Protein AF-A0A8H3YJG9-F1 (afdb_monomer)

Mean predicted aligned error: 12.79 Å

Organism: NCBI:txid104408

Nearest PDB structures (foldseek):
  7ney-assembly1_B  TM=5.749E-01  e=2.964E-18  Trichoderma atroviride IMI 206040
  4zad-assembly1_B  TM=5.590E-01  e=8.094E-16  Candida dubliniensis
  4ip2-assembly2_C  TM=5.668E-01  e=3.913E-15  Pseudomonas aeruginosa PAO1
  6da6-assembly1_C  TM=5.709E-01  e=2.592E-14  Streptomyces griseochromogenes
  6da6-assembly1_B  TM=5.699E-01  e=1.253E-13  Streptomyces griseochromogenes

Secondary structure (DSSP, 8-state):
-----THHHHHHHHHHTT-EEEE-S-B-TTTHHHHHHHHHHHTTPPEEEE--BTT--TT---EEESTTPPPSSGGG--TTTT--GGGS-----STT-SS--SBSS-EEEEE-TTSS-EEEE---EEE-SSS-EEE---TTSHHHHHHHHHHHTTSPPPEEEESS--HHHHHHHTS---

Foldseek 3Di:
DDDDDPVVVLQVVCVVLVQEDEDAPEAEPPPRLVVVLVCCQVVVHGWYWDQHYPPDDPSPDIDTRPSQGADPDVVPRPPPPPQFPVPDPADPPDPPDPARWPFDQKWKWFAAPVRPDIATAGWIWGDPGSPDIDTDQDDVDPSVVRCVNCVVVVHDTDMDIGDPDDPVRSVVNHDPDD

Solvent-accessible surface area (backbone atoms only — not comparable to full-atom values): 10640 Å² total; per-residue (Å²): 136,83,84,78,64,74,64,54,66,51,50,54,51,30,46,76,70,67,42,45,41,80,39,72,61,79,35,48,72,76,60,47,53,56,50,52,29,46,49,26,68,75,67,76,47,51,20,38,37,36,57,30,34,63,88,50,60,94,80,46,61,65,47,75,27,51,80,83,60,81,47,92,50,75,93,64,52,42,84,60,84,74,55,47,55,74,77,50,92,51,45,66,85,50,99,83,54,97,42,32,46,70,28,83,83,34,37,38,38,40,47,38,90,86,61,86,45,73,49,58,30,60,57,49,28,21,53,71,45,44,85,42,72,47,60,68,70,48,85,92,39,68,73,25,52,40,42,51,53,20,54,73,71,75,44,84,67,64,73,48,79,43,73,85,66,58,71,70,56,54,54,52,23,70,48,90,80,130

Sequence (178 aa):
MSIKSTTYPFCEALERDGDLVRVTQEIDPILDAAAITRIVYENDGPAALLENVKGAKNGLFHILGAPNRLRKNPKMRTFGDVVDLLSLPSPLIHQQDGGKYIHTNGMHVVQFPDGRWTNWSIARAMISDKRHLVGLVIESQHIWQIYQLWKKEGKKCKWAQCLGVPPAGIMAASMPIR

Structure (mmCIF, N/CA/C/O backbone):
data_AF-A0A8H3YJG9-F1
#
_entry.id   AF-A0A8H3YJG9-F1
#
loop_
_atom_site.group_PDB
_atom_site.id
_atom_site.type_symbol
_atom_site.label_atom_id
_atom_site.label_alt_id
_atom_site.label_comp_id
_atom_site.label_asym_id
_atom_site.label_entity_id
_atom_site.label_seq_id
_atom_site.pdbx_PDB_ins_code
_atom_site.Cartn_x
_atom_site.Cartn_y
_atom_site.Cartn_z
_atom_site.occupancy
_atom_site.B_iso_or_equiv
_atom_site.auth_seq_id
_atom_site.auth_comp_id
_atom_site.auth_asym_id
_atom_site.auth_atom_id
_atom_site.pdbx_PDB_model_num
ATOM 1 N N . MET A 1 1 ? 24.526 -14.884 -0.684 1.00 28.75 1 MET A N 1
ATOM 2 C CA . MET A 1 1 ? 23.324 -14.895 0.178 1.00 28.75 1 MET A CA 1
ATOM 3 C C . MET A 1 1 ? 22.168 -14.373 -0.671 1.00 28.75 1 MET A C 1
ATOM 5 O O . MET A 1 1 ? 22.187 -13.204 -1.024 1.00 28.75 1 MET A O 1
ATOM 9 N N . SER A 1 2 ? 21.273 -15.243 -1.153 1.00 27.61 2 SER A N 1
ATOM 10 C CA . SER A 1 2 ? 20.181 -14.841 -2.058 1.00 27.61 2 SER A CA 1
ATOM 11 C C . SER A 1 2 ? 18.977 -14.403 -1.227 1.00 27.61 2 SER A C 1
ATOM 13 O O . SER A 1 2 ? 18.438 -15.194 -0.454 1.00 27.61 2 SER A O 1
ATOM 15 N N . ILE A 1 3 ? 18.593 -13.133 -1.348 1.00 32.25 3 ILE A N 1
ATOM 16 C CA . ILE A 1 3 ? 17.357 -12.604 -0.773 1.00 32.25 3 ILE A CA 1
ATOM 17 C C . ILE A 1 3 ? 16.212 -13.210 -1.591 1.00 32.25 3 ILE A C 1
ATOM 19 O O . ILE A 1 3 ? 15.954 -12.781 -2.714 1.00 32.25 3 ILE A O 1
ATOM 23 N N . LYS A 1 4 ? 15.541 -14.239 -1.062 1.00 32.25 4 LYS A N 1
ATOM 24 C CA . LYS A 1 4 ? 14.306 -14.740 -1.673 1.00 32.25 4 LYS A CA 1
ATOM 25 C C . LYS A 1 4 ? 13.213 -13.689 -1.463 1.00 32.25 4 LYS A C 1
ATOM 27 O O . LYS A 1 4 ? 12.814 -13.421 -0.334 1.00 32.25 4 LYS A O 1
ATOM 32 N N . SER A 1 5 ? 12.781 -13.067 -2.556 1.00 48.47 5 SER A N 1
ATOM 33 C CA . SER A 1 5 ? 11.663 -12.121 -2.590 1.00 48.47 5 SER A CA 1
ATOM 34 C C . SER A 1 5 ? 10.372 -12.782 -2.076 1.00 48.47 5 SER A C 1
ATOM 36 O O . SER A 1 5 ? 10.072 -13.926 -2.419 1.00 48.47 5 SER A O 1
ATOM 38 N N . THR A 1 6 ? 9.590 -12.052 -1.276 1.00 52.84 6 THR A N 1
ATOM 39 C CA . THR A 1 6 ? 8.281 -12.483 -0.746 1.00 52.84 6 THR A CA 1
ATOM 40 C C . THR A 1 6 ? 7.195 -12.599 -1.822 1.00 52.84 6 THR A C 1
ATOM 42 O O . THR A 1 6 ? 6.139 -13.174 -1.569 1.00 52.84 6 THR A O 1
ATOM 45 N N . THR A 1 7 ? 7.447 -12.104 -3.038 1.00 56.59 7 THR A N 1
ATOM 46 C CA . THR A 1 7 ? 6.515 -12.164 -4.174 1.00 56.59 7 THR A CA 1
ATOM 47 C C . THR A 1 7 ? 6.336 -13.586 -4.707 1.00 56.59 7 THR A C 1
ATOM 49 O O . THR A 1 7 ? 5.238 -13.947 -5.121 1.00 56.59 7 THR A O 1
ATOM 52 N N . TYR A 1 8 ? 7.383 -14.414 -4.669 1.00 66.62 8 TYR A N 1
ATOM 53 C CA . TYR A 1 8 ? 7.332 -15.778 -5.205 1.00 66.62 8 TYR A CA 1
ATOM 54 C C . TYR A 1 8 ? 6.451 -16.724 -4.372 1.00 66.62 8 TYR A C 1
ATOM 56 O O . TYR A 1 8 ? 5.564 -17.336 -4.962 1.00 66.62 8 TYR A O 1
ATOM 64 N N . PRO A 1 9 ? 6.568 -16.774 -3.027 1.00 62.16 9 PRO A N 1
ATOM 65 C CA . PRO A 1 9 ? 5.632 -17.533 -2.191 1.00 62.16 9 PRO A CA 1
ATOM 66 C C . PRO A 1 9 ? 4.161 -17.125 -2.375 1.00 62.16 9 PRO A C 1
ATOM 68 O O . PRO A 1 9 ? 3.266 -17.962 -2.295 1.00 62.16 9 PRO A O 1
ATOM 71 N N . PHE A 1 10 ? 3.896 -15.841 -2.640 1.00 62.91 10 PHE A N 1
ATOM 72 C CA . PHE A 1 10 ? 2.546 -15.360 -2.936 1.00 62.91 10 PHE A CA 1
ATOM 73 C C . PHE A 1 10 ? 2.043 -15.849 -4.303 1.00 62.91 10 PHE A C 1
ATOM 75 O O . PHE A 1 10 ? 0.912 -16.320 -4.399 1.00 62.91 10 PHE A O 1
ATOM 82 N N . CYS A 1 11 ? 2.883 -15.806 -5.343 1.00 71.19 11 CYS A N 1
ATOM 83 C CA . CYS A 1 11 ? 2.537 -16.355 -6.657 1.00 71.19 11 CYS A CA 1
ATOM 84 C C . CYS A 1 11 ? 2.275 -17.867 -6.581 1.00 71.19 11 CYS A C 1
ATOM 86 O O . CYS A 1 11 ? 1.260 -18.319 -7.093 1.00 71.19 11 CYS A O 1
ATOM 88 N N . GLU A 1 12 ? 3.112 -18.628 -5.869 1.00 75.25 12 GLU A N 1
ATOM 89 C CA . GLU A 1 12 ? 2.917 -20.073 -5.657 1.00 75.25 12 GLU A CA 1
ATOM 90 C C . GLU A 1 12 ? 1.580 -20.388 -4.959 1.00 75.25 12 GLU A C 1
ATOM 92 O O . GLU A 1 12 ? 0.925 -21.385 -5.272 1.00 75.25 12 GLU A O 1
ATOM 97 N N . ALA A 1 13 ? 1.148 -19.538 -4.020 1.00 69.31 13 ALA A N 1
ATOM 98 C CA . ALA A 1 13 ? -0.159 -19.668 -3.379 1.00 69.31 13 ALA A CA 1
ATOM 99 C C . ALA A 1 13 ? -1.311 -19.404 -4.364 1.00 69.31 13 ALA A C 1
ATOM 101 O O . ALA A 1 13 ? -2.265 -20.178 -4.403 1.00 69.31 13 ALA A O 1
ATOM 102 N N . LEU A 1 14 ? -1.210 -18.356 -5.191 1.00 72.88 14 LEU A N 1
ATOM 103 C CA . LEU A 1 14 ? -2.210 -18.073 -6.226 1.00 72.88 14 LEU A CA 1
ATOM 104 C C . LEU A 1 14 ? -2.285 -19.195 -7.273 1.00 72.88 14 LEU A C 1
ATOM 106 O O . LEU A 1 14 ? -3.379 -19.558 -7.695 1.00 72.88 14 LEU A O 1
ATOM 110 N N . GLU A 1 15 ? -1.153 -19.788 -7.652 1.00 80.44 15 GLU A N 1
ATOM 111 C CA . GLU A 1 15 ? -1.110 -20.933 -8.571 1.00 80.44 15 GLU A CA 1
ATOM 112 C C . GLU A 1 15 ? -1.788 -22.168 -8.000 1.00 80.44 15 GLU A C 1
ATOM 114 O O . GLU A 1 15 ? -2.585 -22.805 -8.690 1.00 80.44 15 GLU A O 1
ATOM 119 N N . ARG A 1 16 ? -1.513 -22.491 -6.731 1.00 77.06 16 ARG A N 1
ATOM 120 C CA . ARG A 1 16 ? -2.168 -23.605 -6.034 1.00 77.06 16 ARG A CA 1
ATOM 121 C C . ARG A 1 16 ? -3.687 -23.450 -6.026 1.00 77.06 16 ARG A C 1
ATOM 123 O O . ARG A 1 16 ? -4.404 -24.441 -6.132 1.00 77.06 16 ARG A O 1
ATOM 130 N N . ASP A 1 17 ? -4.154 -22.211 -5.928 1.00 72.56 17 ASP A N 1
ATOM 131 C CA . ASP A 1 17 ? -5.571 -21.868 -5.883 1.00 72.56 17 ASP A CA 1
ATOM 132 C C . ASP A 1 17 ? -6.205 -21.724 -7.285 1.00 72.56 17 ASP A C 1
ATOM 134 O O . ASP A 1 17 ? -7.405 -21.457 -7.389 1.00 72.56 17 ASP A O 1
ATOM 138 N N . GLY A 1 18 ? -5.426 -21.908 -8.363 1.00 78.88 18 GLY A N 1
ATOM 139 C CA . GLY A 1 18 ? -5.873 -21.733 -9.750 1.00 78.88 18 GLY A CA 1
ATOM 140 C C . GLY A 1 18 ? -6.208 -20.281 -10.112 1.00 78.88 18 GLY A C 1
ATOM 141 O O . GLY A 1 18 ? -6.970 -20.039 -11.047 1.00 78.88 18 GLY A O 1
ATOM 142 N N . ASP A 1 19 ? -5.672 -19.322 -9.354 1.00 80.31 19 ASP A N 1
ATOM 143 C CA . ASP A 1 19 ? -5.973 -17.887 -9.434 1.00 80.31 19 ASP A CA 1
ATOM 144 C C . ASP A 1 19 ? -4.796 -17.071 -10.000 1.00 80.31 19 ASP A C 1
ATOM 146 O O . ASP A 1 19 ? -4.767 -15.845 -9.901 1.00 80.31 19 ASP A O 1
ATOM 150 N N . LEU A 1 20 ? -3.826 -17.758 -10.615 1.00 83.44 20 LEU A N 1
ATOM 151 C CA . LEU A 1 20 ? -2.723 -17.172 -11.370 1.00 83.44 20 LEU A CA 1
ATOM 152 C C . LEU A 1 20 ? -2.614 -17.823 -12.751 1.00 83.44 20 LEU A C 1
ATOM 154 O O . LEU A 1 20 ? -2.689 -19.043 -12.885 1.00 83.44 20 LEU A O 1
ATOM 158 N N . VAL A 1 21 ? -2.368 -17.005 -13.768 1.00 86.62 21 VAL A N 1
ATOM 159 C CA . VAL A 1 21 ? -1.915 -17.415 -15.095 1.00 86.62 21 VAL A CA 1
ATOM 160 C C . VAL A 1 21 ? -0.523 -16.841 -15.324 1.00 86.62 21 VAL A C 1
ATOM 162 O O . VAL A 1 21 ? -0.288 -15.651 -15.109 1.00 86.62 21 VAL A O 1
ATOM 165 N N . ARG A 1 22 ? 0.404 -17.685 -15.779 1.00 89.19 22 ARG A N 1
ATOM 166 C CA . ARG A 1 22 ? 1.714 -17.239 -16.257 1.00 89.19 22 ARG A CA 1
ATOM 167 C C . ARG A 1 22 ? 1.628 -16.890 -17.732 1.00 89.19 22 ARG A C 1
ATOM 169 O O . ARG A 1 22 ? 1.170 -17.694 -18.541 1.00 89.19 22 ARG A O 1
ATOM 176 N N . VAL A 1 23 ? 2.084 -15.695 -18.076 1.00 87.06 23 VAL A N 1
ATOM 177 C CA . VAL A 1 23 ? 2.177 -15.212 -19.448 1.00 87.06 23 VAL A CA 1
ATOM 178 C C . VAL A 1 23 ? 3.651 -15.203 -19.832 1.00 87.06 23 VAL A C 1
ATOM 180 O O . VAL A 1 23 ? 4.412 -14.316 -19.448 1.00 87.06 23 VAL A O 1
ATOM 183 N N . THR A 1 24 ? 4.047 -16.247 -20.555 1.00 89.19 24 THR A N 1
ATOM 184 C CA . THR A 1 24 ? 5.432 -16.502 -20.985 1.00 89.19 24 THR A CA 1
ATOM 185 C C . THR A 1 24 ? 5.739 -15.951 -22.378 1.00 89.19 24 THR A C 1
ATOM 187 O O . THR A 1 24 ? 6.903 -15.862 -22.774 1.00 89.19 24 THR A O 1
ATOM 190 N N . GLN A 1 25 ? 4.702 -15.578 -23.132 1.00 89.12 25 GLN A N 1
ATOM 191 C CA . GLN A 1 25 ? 4.843 -14.866 -24.401 1.00 89.12 25 GLN A CA 1
ATOM 192 C C . GLN A 1 25 ? 5.487 -13.500 -24.157 1.00 89.12 25 GLN A C 1
ATOM 194 O O . GLN A 1 25 ? 5.294 -12.919 -23.091 1.00 89.12 25 GLN A O 1
ATOM 199 N N . GLU A 1 26 ? 6.271 -13.014 -25.123 1.00 89.12 26 GLU A N 1
ATOM 200 C CA . GLU A 1 26 ? 6.885 -11.689 -25.013 1.00 89.12 26 GLU A CA 1
ATOM 201 C C . GLU A 1 26 ? 5.798 -10.605 -25.009 1.00 89.12 26 GLU A C 1
ATOM 203 O O . GLU A 1 26 ? 4.893 -10.626 -25.841 1.00 89.12 26 GLU A O 1
ATOM 208 N N . ILE A 1 27 ? 5.886 -9.679 -24.056 1.00 85.94 27 ILE A N 1
ATOM 209 C CA . ILE A 1 27 ? 4.883 -8.641 -23.792 1.00 85.94 27 ILE A CA 1
ATOM 210 C C . ILE A 1 27 ? 5.552 -7.280 -23.899 1.00 85.94 27 ILE A C 1
ATOM 212 O O . ILE A 1 27 ? 6.576 -7.054 -23.248 1.00 85.94 27 ILE A O 1
ATOM 216 N N . ASP A 1 28 ? 4.964 -6.340 -24.641 1.00 84.81 28 ASP A N 1
ATOM 217 C CA . ASP A 1 28 ? 5.446 -4.964 -24.607 1.00 84.81 28 ASP A CA 1
ATOM 218 C C . ASP A 1 28 ? 5.041 -4.304 -23.268 1.00 84.81 28 ASP A C 1
ATOM 220 O O . ASP A 1 28 ? 3.861 -4.274 -22.902 1.00 84.81 28 ASP A O 1
ATOM 224 N N . PRO A 1 29 ? 5.984 -3.773 -22.467 1.00 76.56 29 PRO A N 1
ATOM 225 C CA . PRO A 1 29 ? 5.615 -3.055 -21.248 1.00 76.56 29 PRO A CA 1
ATOM 226 C C . PRO A 1 29 ? 4.768 -1.808 -21.546 1.00 76.56 29 PRO A C 1
ATOM 228 O O . PRO A 1 29 ? 4.054 -1.324 -20.664 1.00 76.56 29 PRO A O 1
ATOM 231 N N . ILE A 1 30 ? 4.840 -1.282 -22.773 1.00 77.69 30 ILE A N 1
ATOM 232 C CA . ILE A 1 30 ? 4.021 -0.171 -23.235 1.00 77.69 30 ILE A CA 1
ATOM 233 C C . ILE A 1 30 ? 2.668 -0.731 -23.686 1.00 77.69 30 ILE A C 1
ATOM 235 O O . ILE A 1 30 ? 2.555 -1.382 -24.715 1.00 77.69 30 ILE A O 1
ATOM 239 N N . LEU A 1 31 ? 1.627 -0.416 -22.912 1.00 72.62 31 LEU A N 1
ATOM 240 C CA . LEU A 1 31 ? 0.215 -0.750 -23.146 1.00 72.62 31 LEU A CA 1
ATOM 241 C C . LEU A 1 31 ? -0.176 -2.224 -22.965 1.00 72.62 31 LEU A C 1
ATOM 243 O O . LEU A 1 31 ? -1.195 -2.443 -22.314 1.00 72.62 31 LEU A O 1
ATOM 247 N N . ASP A 1 32 ? 0.589 -3.221 -23.420 1.00 79.31 32 ASP A N 1
ATOM 248 C CA . ASP A 1 32 ? 0.135 -4.626 -23.354 1.00 79.31 32 ASP A CA 1
ATOM 249 C C . ASP A 1 32 ? 0.008 -5.124 -21.911 1.00 79.31 32 ASP A C 1
ATOM 251 O O . ASP A 1 32 ? -1.018 -5.685 -21.525 1.00 79.31 32 ASP A O 1
ATOM 255 N N . ALA A 1 33 ? 1.005 -4.849 -21.065 1.00 75.12 33 ALA A N 1
ATOM 256 C CA . ALA A 1 33 ? 0.958 -5.228 -19.651 1.00 75.12 33 ALA A CA 1
ATOM 257 C C . ALA A 1 33 ? -0.255 -4.617 -18.917 1.00 75.12 33 ALA A C 1
ATOM 259 O O . ALA A 1 33 ? -0.913 -5.272 -18.097 1.00 75.12 33 ALA A O 1
ATOM 260 N N . ALA A 1 34 ? -0.579 -3.360 -19.237 1.00 70.31 34 ALA A N 1
ATOM 261 C CA . ALA A 1 34 ? -1.726 -2.656 -18.675 1.00 70.31 34 ALA A CA 1
ATOM 262 C C . ALA A 1 34 ? -3.054 -3.172 -19.251 1.00 70.31 34 ALA A C 1
ATOM 264 O O . ALA A 1 34 ? -4.006 -3.358 -18.494 1.00 70.31 34 ALA A O 1
ATOM 265 N N . ALA A 1 35 ? -3.114 -3.449 -20.556 1.00 73.38 35 ALA A N 1
ATOM 266 C CA . ALA A 1 35 ? -4.283 -3.994 -21.235 1.00 73.38 35 ALA A CA 1
ATOM 267 C C . ALA A 1 35 ? -4.621 -5.396 -20.722 1.00 73.38 35 ALA A C 1
ATOM 269 O O . ALA A 1 35 ? -5.770 -5.658 -20.385 1.00 73.38 35 ALA A O 1
ATOM 270 N N . ILE A 1 36 ? -3.626 -6.268 -20.552 1.00 80.44 36 ILE A N 1
ATOM 271 C CA . ILE A 1 36 ? -3.812 -7.605 -19.975 1.00 80.44 36 ILE A CA 1
ATOM 272 C C . ILE A 1 36 ? -4.331 -7.497 -18.546 1.00 80.44 36 ILE A C 1
ATOM 274 O O . ILE A 1 36 ? -5.337 -8.112 -18.202 1.00 80.44 36 ILE A O 1
ATOM 278 N N . THR A 1 37 ? -3.710 -6.647 -17.726 1.00 78.38 37 THR A N 1
ATOM 279 C CA . THR A 1 37 ? -4.182 -6.390 -16.358 1.00 78.38 37 THR A CA 1
ATOM 280 C C . THR A 1 37 ? -5.626 -5.874 -16.349 1.00 78.38 37 THR A C 1
ATOM 282 O O . THR A 1 37 ? -6.429 -6.276 -15.509 1.00 78.38 37 THR A O 1
ATOM 285 N N . ARG A 1 38 ? -5.986 -5.002 -17.297 1.00 75.31 38 ARG A N 1
ATOM 286 C CA . ARG A 1 38 ? -7.335 -4.448 -17.437 1.00 75.31 38 ARG A CA 1
ATOM 287 C C . ARG A 1 38 ? -8.353 -5.512 -17.845 1.00 75.31 38 ARG A C 1
ATOM 289 O O . ARG A 1 38 ? -9.388 -5.612 -17.197 1.00 75.31 38 ARG A O 1
ATOM 296 N N . ILE A 1 39 ? -8.032 -6.333 -18.841 1.00 77.81 39 ILE A N 1
ATOM 297 C CA . ILE A 1 39 ? -8.848 -7.463 -19.306 1.00 77.81 39 ILE A CA 1
ATOM 298 C C . ILE A 1 39 ? -9.095 -8.451 -18.164 1.00 77.81 39 ILE A C 1
ATOM 300 O O . ILE A 1 39 ? -10.210 -8.947 -18.024 1.00 77.81 39 ILE A O 1
ATOM 304 N N . VAL A 1 40 ? -8.086 -8.711 -17.328 1.00 76.69 40 VAL A N 1
ATOM 305 C CA . VAL A 1 40 ? -8.212 -9.562 -16.137 1.00 76.69 40 VAL A CA 1
ATOM 306 C C . VAL A 1 40 ? -9.231 -8.990 -15.147 1.00 76.69 40 VAL A C 1
ATOM 308 O O . VAL A 1 40 ? -10.062 -9.738 -14.630 1.00 76.69 40 VAL A O 1
ATOM 311 N N . TYR A 1 41 ? -9.214 -7.674 -14.914 1.00 66.94 41 TYR A N 1
ATOM 312 C CA . TYR A 1 41 ? -10.218 -7.015 -14.076 1.00 66.94 41 TYR A CA 1
ATOM 313 C C . TYR A 1 41 ? -11.619 -7.012 -14.704 1.00 66.94 41 TYR A C 1
ATOM 315 O O . TYR A 1 41 ? -12.592 -7.210 -13.986 1.00 66.94 41 TYR A O 1
ATOM 323 N N . GLU A 1 42 ? -11.733 -6.785 -16.013 1.00 74.81 42 GLU A N 1
ATOM 324 C CA . GLU A 1 42 ? -13.023 -6.670 -16.713 1.00 74.81 42 GLU A CA 1
ATOM 325 C C . GLU A 1 42 ? -13.726 -8.015 -16.909 1.00 74.81 42 GLU A C 1
ATOM 327 O O . GLU A 1 42 ? -14.947 -8.087 -16.812 1.00 74.81 42 GLU A O 1
ATOM 332 N N . ASN A 1 43 ? -12.964 -9.081 -17.158 1.00 73.44 43 ASN A N 1
ATOM 333 C CA . ASN A 1 43 ? -13.504 -10.411 -17.451 1.00 73.44 43 ASN A CA 1
ATOM 334 C C . ASN A 1 43 ? -13.485 -11.352 -16.258 1.00 73.44 43 ASN A C 1
ATOM 336 O O . ASN A 1 43 ? -13.747 -12.545 -16.414 1.00 73.44 43 ASN A O 1
ATOM 340 N N . ASP A 1 44 ? -13.143 -10.848 -15.074 1.00 70.44 44 ASP A N 1
ATOM 341 C CA . ASP A 1 44 ? -13.054 -11.695 -13.902 1.00 70.44 44 ASP A CA 1
ATOM 342 C C . ASP A 1 44 ? -12.093 -12.897 -14.145 1.00 70.44 44 ASP A C 1
ATOM 344 O O . ASP A 1 44 ? -12.411 -14.060 -13.854 1.00 70.44 44 ASP A O 1
ATOM 348 N N . GLY A 1 45 ? -10.887 -12.606 -14.656 1.00 70.06 45 GLY A N 1
ATOM 349 C CA . GLY A 1 45 ? -9.831 -13.583 -14.978 1.00 70.06 45 GLY A CA 1
ATOM 350 C C . GLY A 1 45 ? -8.792 -13.800 -13.859 1.00 70.06 45 GLY A C 1
ATOM 351 O O . GLY A 1 45 ? -8.693 -12.981 -12.951 1.00 70.06 45 GLY A O 1
ATOM 352 N N . PRO A 1 46 ? -8.026 -14.903 -13.843 1.00 80.62 46 PRO A N 1
ATOM 353 C CA . PRO A 1 46 ? -6.946 -15.106 -12.862 1.00 80.62 46 PRO A CA 1
ATOM 354 C C . PRO A 1 46 ? -5.885 -13.993 -12.944 1.00 80.62 46 PRO A C 1
ATOM 356 O O . PRO A 1 46 ? -5.715 -13.382 -14.001 1.00 80.62 46 PRO A O 1
ATOM 359 N N . ALA A 1 47 ? -5.160 -13.733 -11.848 1.00 84.06 47 ALA A N 1
ATOM 360 C CA . ALA A 1 47 ? -4.058 -12.769 -11.850 1.00 84.06 47 ALA A CA 1
ATOM 361 C C . ALA A 1 47 ? -3.009 -13.159 -12.905 1.00 84.06 47 ALA A C 1
ATOM 363 O O . ALA A 1 47 ? -2.758 -14.340 -13.130 1.00 84.06 47 ALA A O 1
ATOM 364 N N . ALA A 1 48 ? -2.395 -12.181 -13.567 1.00 85.50 48 ALA A N 1
ATOM 365 C CA . ALA A 1 48 ? -1.467 -12.437 -14.666 1.00 85.50 48 ALA A CA 1
ATOM 366 C C . ALA A 1 48 ? -0.027 -12.178 -14.218 1.00 85.50 48 ALA A C 1
ATOM 368 O O . ALA A 1 48 ? 0.337 -11.038 -13.939 1.00 85.50 48 ALA A O 1
ATOM 369 N N . LEU A 1 49 ? 0.804 -13.216 -14.164 1.00 88.56 49 LEU A N 1
ATOM 370 C CA . LEU A 1 49 ? 2.246 -13.073 -13.993 1.00 88.56 49 LEU A CA 1
ATOM 371 C C . LEU A 1 49 ? 2.902 -12.982 -15.374 1.00 88.56 49 LEU A C 1
ATOM 373 O O . LEU A 1 49 ? 3.013 -13.983 -16.073 1.00 88.56 49 LEU A O 1
ATOM 377 N N . LEU A 1 50 ? 3.306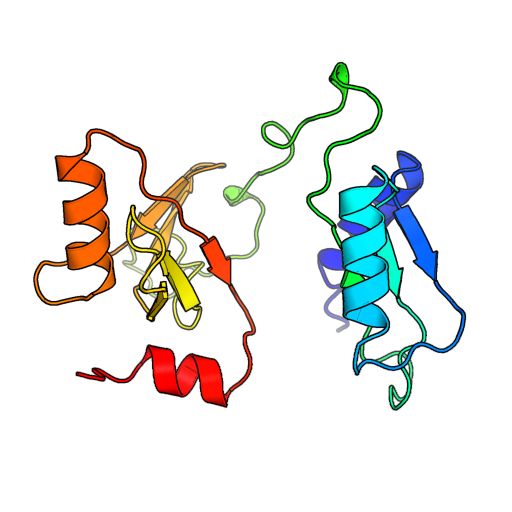 -11.779 -15.773 1.00 88.00 50 LEU A N 1
ATOM 378 C CA . LEU A 1 50 ? 3.990 -11.504 -17.035 1.00 88.00 50 LEU A CA 1
ATOM 379 C C . LEU A 1 50 ? 5.487 -11.725 -16.827 1.00 88.00 50 LEU A C 1
ATOM 381 O O . LEU A 1 50 ? 6.142 -10.943 -16.133 1.00 88.00 50 LEU A O 1
ATOM 385 N N . GLU A 1 51 ? 6.011 -12.811 -17.384 1.00 84.75 51 GLU A N 1
ATOM 386 C CA . GLU A 1 51 ? 7.382 -13.264 -17.119 1.00 84.75 51 GLU A CA 1
ATOM 387 C C . GLU A 1 51 ? 8.372 -12.822 -18.194 1.00 84.75 51 GLU A C 1
ATOM 389 O O . GLU A 1 51 ? 9.565 -12.689 -17.931 1.00 84.75 51 GLU A O 1
ATOM 394 N N . ASN A 1 52 ? 7.878 -12.565 -19.403 1.00 87.31 52 ASN A N 1
ATOM 395 C CA . ASN A 1 52 ? 8.699 -12.223 -20.553 1.00 87.31 52 ASN A CA 1
ATOM 396 C C . ASN A 1 52 ? 8.354 -10.816 -21.053 1.00 87.31 52 ASN A C 1
ATOM 398 O O . ASN A 1 52 ? 7.635 -10.632 -22.029 1.00 87.31 52 ASN A O 1
ATOM 402 N N . VAL A 1 53 ? 8.816 -9.798 -20.330 1.00 85.25 53 VAL A N 1
ATOM 403 C CA . VAL A 1 53 ? 8.599 -8.398 -20.712 1.00 85.25 53 VAL A CA 1
ATOM 404 C C . VAL A 1 53 ? 9.692 -7.966 -21.686 1.00 85.25 53 VAL A C 1
ATOM 406 O O . VAL A 1 53 ? 10.879 -8.075 -21.388 1.00 85.25 53 VAL A O 1
ATOM 409 N N . LYS A 1 54 ? 9.314 -7.435 -22.845 1.00 83.50 54 LYS A N 1
ATOM 410 C CA . LYS A 1 54 ? 10.237 -6.958 -23.879 1.00 83.50 54 LYS A CA 1
ATOM 411 C C . LYS A 1 54 ? 11.255 -5.973 -23.300 1.00 83.50 54 LYS A C 1
ATOM 413 O O . LYS A 1 54 ? 10.904 -4.987 -22.654 1.00 83.50 54 LYS A O 1
ATOM 418 N N . GLY A 1 55 ? 12.538 -6.246 -23.537 1.00 80.56 55 GLY A N 1
ATOM 419 C CA . GLY A 1 55 ? 13.654 -5.464 -22.992 1.00 80.56 55 GLY A CA 1
ATOM 420 C C . GLY A 1 55 ? 14.136 -5.903 -21.602 1.00 80.56 55 GLY A C 1
ATOM 421 O O . GLY A 1 55 ? 15.189 -5.432 -21.162 1.00 80.56 55 GLY A O 1
ATOM 422 N N . ALA A 1 56 ? 13.441 -6.833 -20.938 1.00 79.06 56 ALA A N 1
ATOM 423 C CA . ALA A 1 56 ? 13.957 -7.541 -19.771 1.00 79.06 56 ALA A CA 1
ATOM 424 C C . ALA A 1 56 ? 15.223 -8.326 -20.144 1.00 79.06 56 ALA A C 1
ATOM 426 O O . ALA A 1 56 ? 15.309 -8.951 -21.201 1.00 79.06 56 ALA A O 1
ATOM 427 N N . LYS A 1 57 ? 16.230 -8.313 -19.266 1.00 68.75 57 LYS A N 1
ATOM 428 C CA . LYS A 1 57 ? 17.462 -9.096 -19.434 1.00 68.75 57 LYS A CA 1
ATOM 429 C C . LYS A 1 57 ? 17.628 -10.027 -18.243 1.00 68.75 57 LYS A C 1
ATOM 431 O O . LYS A 1 57 ? 17.486 -9.595 -17.105 1.00 68.75 57 LYS A O 1
ATOM 436 N N . ASN A 1 58 ? 17.974 -11.287 -18.500 1.00 66.88 58 ASN A N 1
ATOM 437 C CA . ASN A 1 58 ? 18.303 -12.283 -17.472 1.00 66.88 58 ASN A CA 1
ATOM 438 C C . ASN A 1 58 ? 17.179 -12.553 -16.444 1.00 66.88 58 ASN A C 1
ATOM 440 O O . ASN A 1 58 ? 17.471 -12.770 -15.271 1.00 66.88 58 ASN A O 1
ATOM 444 N N . GLY A 1 59 ? 15.903 -12.500 -16.849 1.00 57.81 59 GLY A N 1
ATOM 445 C CA . GLY A 1 59 ? 14.769 -12.721 -15.934 1.00 57.81 59 GLY A CA 1
ATOM 446 C C . GLY A 1 59 ? 14.570 -11.615 -14.887 1.00 57.81 59 GLY A C 1
ATOM 447 O O . GLY A 1 59 ? 13.823 -11.787 -13.926 1.00 57.81 59 GLY A O 1
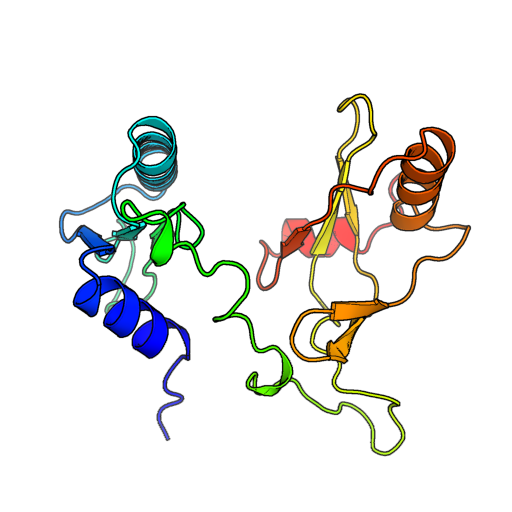ATOM 448 N N . LEU A 1 60 ? 15.246 -10.471 -15.038 1.00 52.62 60 LEU A N 1
ATOM 449 C CA . LEU A 1 60 ? 14.922 -9.259 -14.292 1.00 52.62 60 LEU A CA 1
ATOM 450 C C . LEU A 1 60 ? 13.687 -8.625 -14.936 1.00 52.62 60 LEU A C 1
ATOM 452 O O . LEU A 1 60 ? 13.699 -8.415 -16.142 1.00 52.62 60 LEU A O 1
ATOM 456 N N . PHE A 1 61 ? 12.692 -8.274 -14.114 1.00 63.66 61 PHE A N 1
ATOM 457 C CA . PHE A 1 61 ? 11.399 -7.658 -14.468 1.00 63.66 61 PHE A CA 1
ATOM 458 C C . PHE A 1 61 ? 10.282 -8.639 -14.860 1.00 63.66 61 PHE A C 1
ATOM 460 O O . PHE A 1 61 ? 9.950 -8.801 -16.029 1.00 63.66 61 PHE A O 1
ATOM 467 N N . HIS A 1 62 ? 9.638 -9.219 -13.840 1.00 74.19 62 HIS A N 1
ATOM 468 C CA . HIS A 1 62 ? 8.294 -9.790 -13.960 1.00 74.19 62 HIS A CA 1
ATOM 469 C C . HIS A 1 62 ? 7.254 -8.772 -13.490 1.00 74.19 62 HIS A C 1
ATOM 471 O O . HIS A 1 62 ? 7.494 -8.028 -12.534 1.00 74.19 62 HIS A O 1
ATOM 477 N N . ILE A 1 63 ? 6.085 -8.768 -14.122 1.00 78.06 63 ILE A N 1
ATOM 478 C CA . ILE A 1 63 ? 4.955 -7.930 -13.717 1.00 78.06 63 ILE A CA 1
ATOM 479 C C . ILE A 1 63 ? 3.853 -8.845 -13.202 1.00 78.06 63 ILE A C 1
ATOM 481 O O . ILE A 1 63 ? 3.361 -9.698 -13.931 1.00 78.06 63 ILE A O 1
ATOM 485 N N . LEU A 1 64 ? 3.439 -8.652 -11.952 1.00 80.81 64 LEU A N 1
ATOM 486 C CA . LEU A 1 64 ? 2.245 -9.297 -11.417 1.00 80.81 64 LEU A CA 1
ATOM 487 C C . LEU A 1 64 ? 1.048 -8.354 -11.588 1.00 80.81 64 LEU A C 1
ATOM 489 O O . LEU A 1 64 ? 0.888 -7.386 -10.842 1.00 80.81 64 LEU A O 1
ATOM 493 N N . GLY A 1 65 ? 0.234 -8.625 -12.602 1.00 76.62 65 GLY A N 1
ATOM 494 C CA . GLY A 1 65 ? -0.983 -7.900 -12.943 1.00 76.62 65 GLY A CA 1
ATOM 495 C C . GLY A 1 65 ? -2.197 -8.417 -12.175 1.00 76.62 65 GLY A C 1
ATOM 496 O O . GLY A 1 65 ? -2.421 -9.621 -12.068 1.00 76.62 65 GLY A O 1
ATOM 497 N N . ALA A 1 66 ? -2.993 -7.487 -11.647 1.00 74.56 66 ALA A N 1
ATOM 498 C CA . ALA A 1 66 ? -4.215 -7.759 -10.886 1.00 74.56 66 ALA A CA 1
ATOM 499 C C . ALA A 1 66 ? -4.079 -8.774 -9.718 1.00 74.56 66 ALA A C 1
ATOM 501 O O . ALA A 1 66 ? -4.993 -9.573 -9.509 1.00 74.56 66 ALA A O 1
ATOM 502 N N . PRO A 1 67 ? -3.013 -8.723 -8.884 1.00 66.19 67 PRO A N 1
ATOM 503 C CA . PRO A 1 67 ? -2.841 -9.652 -7.755 1.00 66.19 67 PRO A CA 1
ATOM 504 C C . PRO A 1 67 ? -3.955 -9.562 -6.709 1.00 66.19 67 PRO A C 1
ATOM 506 O O . PRO A 1 67 ? -4.130 -10.468 -5.903 1.00 66.19 67 PRO A O 1
ATOM 509 N N . ASN A 1 68 ? -4.691 -8.448 -6.719 1.00 57.75 68 ASN A N 1
ATOM 510 C CA . ASN A 1 68 ? -5.760 -8.143 -5.781 1.00 57.75 68 ASN A CA 1
ATOM 511 C C . ASN A 1 68 ? -7.161 -8.335 -6.387 1.00 57.75 68 ASN A C 1
ATOM 513 O O . ASN A 1 68 ? -8.124 -7.717 -5.929 1.00 57.75 68 ASN A O 1
ATOM 517 N N . ARG A 1 69 ? -7.303 -9.160 -7.429 1.00 63.34 69 ARG A N 1
ATOM 518 C CA . ARG A 1 69 ? -8.617 -9.473 -7.997 1.00 63.34 69 ARG A CA 1
ATOM 519 C C . ARG A 1 69 ? -9.401 -10.455 -7.108 1.00 63.34 69 ARG A C 1
ATOM 521 O O . ARG A 1 69 ? -8.844 -11.337 -6.463 1.00 63.34 69 ARG A O 1
ATOM 528 N N . LEU A 1 70 ? -10.726 -10.287 -7.074 1.00 52.72 70 LEU A N 1
ATOM 529 C CA . LEU A 1 70 ? -11.680 -11.139 -6.361 1.00 52.72 70 LEU A CA 1
ATOM 530 C C . LEU A 1 70 ? -11.643 -12.587 -6.871 1.00 52.72 70 LEU A C 1
ATOM 532 O O . LEU A 1 70 ? -11.994 -12.850 -8.018 1.00 52.72 70 LEU A O 1
ATOM 536 N N . ARG A 1 71 ? -11.322 -13.532 -5.979 1.00 57.47 71 ARG A N 1
ATOM 537 C CA . ARG A 1 71 ? -11.366 -14.971 -6.277 1.00 57.47 71 ARG A CA 1
ATOM 538 C C . ARG A 1 71 ? -12.743 -15.405 -6.799 1.00 57.47 71 ARG A C 1
ATOM 540 O O . ARG A 1 71 ? -13.787 -14.951 -6.305 1.00 57.47 71 ARG A O 1
ATOM 547 N N . LYS A 1 72 ? -12.742 -16.362 -7.737 1.00 57.44 72 LYS A N 1
ATOM 548 C CA . LYS A 1 72 ? -13.949 -16.938 -8.366 1.00 57.44 72 LYS A CA 1
ATOM 549 C C . LYS A 1 72 ? -14.898 -17.593 -7.352 1.00 57.44 72 LYS A C 1
ATOM 551 O O . LYS A 1 72 ? -16.110 -17.520 -7.519 1.00 57.44 72 LYS A O 1
ATOM 556 N N . ASN A 1 73 ? -14.363 -18.183 -6.278 1.00 59.06 73 ASN A N 1
ATOM 557 C CA . ASN A 1 73 ? -15.150 -18.717 -5.165 1.00 59.06 73 ASN A CA 1
ATOM 558 C C . ASN A 1 73 ? -15.373 -17.632 -4.091 1.00 59.06 73 ASN A C 1
ATOM 560 O O . ASN A 1 73 ? -14.407 -17.244 -3.430 1.00 59.06 73 ASN A O 1
ATOM 564 N N . PRO A 1 74 ? -16.621 -17.188 -3.838 1.00 57.09 74 PRO A N 1
ATOM 565 C CA . PRO A 1 74 ? -16.926 -16.185 -2.818 1.00 57.09 74 PRO A CA 1
ATOM 566 C C . PRO A 1 74 ? -16.462 -16.549 -1.403 1.00 57.09 74 PRO A C 1
ATOM 568 O O . PRO A 1 74 ? -16.101 -15.654 -0.648 1.00 57.09 74 PRO A O 1
ATOM 571 N N . LYS A 1 75 ? -16.405 -17.843 -1.054 1.00 55.56 75 LYS A N 1
ATOM 572 C CA . LYS A 1 75 ? -15.896 -18.324 0.245 1.00 55.56 75 LYS A CA 1
ATOM 573 C C . LYS A 1 75 ? -14.368 -18.262 0.360 1.00 55.56 75 LYS A C 1
ATOM 575 O O . LYS A 1 75 ? -13.848 -18.330 1.464 1.00 55.56 75 LYS A O 1
ATOM 580 N N . MET A 1 76 ? -13.661 -18.134 -0.765 1.00 49.97 76 MET A N 1
ATOM 581 C CA . MET A 1 76 ? -12.205 -17.944 -0.816 1.00 49.97 76 MET A CA 1
ATOM 582 C C . MET A 1 76 ? -11.811 -16.486 -1.080 1.00 49.97 76 MET A C 1
ATOM 584 O O . MET A 1 76 ? -10.632 -16.193 -1.245 1.00 49.97 76 MET A O 1
ATOM 588 N N . ARG A 1 77 ? -12.772 -15.552 -1.131 1.00 53.00 77 ARG A N 1
ATOM 589 C CA . ARG A 1 77 ? -12.496 -14.109 -1.202 1.00 53.00 77 ARG A CA 1
ATOM 590 C C . ARG A 1 77 ? -11.987 -13.626 0.158 1.00 53.00 77 ARG A C 1
ATOM 592 O O . ARG A 1 77 ? -12.704 -12.976 0.906 1.00 53.00 77 ARG A O 1
ATOM 599 N N . THR A 1 78 ? -10.743 -13.943 0.488 1.00 47.94 78 THR A N 1
ATOM 600 C CA . THR A 1 78 ? -10.117 -13.620 1.775 1.00 47.94 78 THR A CA 1
ATOM 601 C C . THR A 1 78 ? -9.227 -12.377 1.673 1.00 47.94 78 THR A C 1
ATOM 603 O O . THR A 1 78 ? -8.131 -12.338 2.209 1.00 47.94 78 THR A O 1
ATOM 606 N N . PHE A 1 79 ? -9.698 -11.294 1.039 1.00 48.56 79 PHE A N 1
ATOM 607 C CA . PHE A 1 79 ? -8.994 -9.992 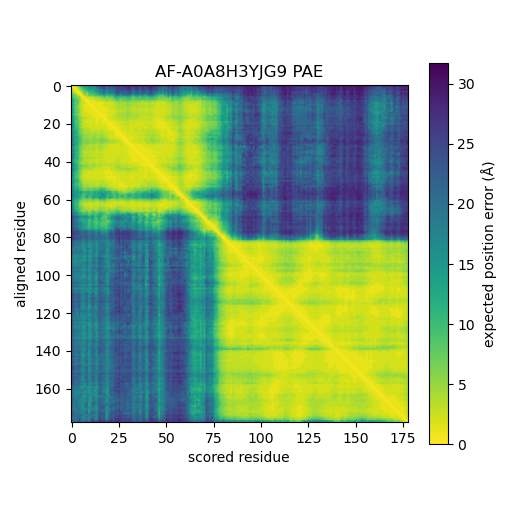1.102 1.00 48.56 79 PHE A CA 1
ATOM 608 C C . PHE A 1 79 ? -8.861 -9.462 2.536 1.00 48.56 79 PHE A C 1
ATOM 610 O O . PHE A 1 79 ? -7.974 -8.672 2.847 1.00 48.56 79 PHE A O 1
ATOM 617 N N . GLY A 1 80 ? -9.713 -9.966 3.428 1.00 45.94 80 GLY A N 1
ATOM 618 C CA . GLY A 1 80 ? -9.426 -10.013 4.842 1.00 45.94 80 GLY A CA 1
ATOM 619 C C . GLY A 1 80 ? -8.291 -11.000 5.116 1.00 45.94 80 GLY A C 1
ATOM 620 O O . GLY A 1 80 ? -7.136 -10.621 5.264 1.00 45.94 80 GLY A O 1
ATOM 621 N N . ASP A 1 81 ? -8.613 -12.268 5.317 1.00 45.47 81 ASP A N 1
ATOM 622 C CA . ASP A 1 81 ? -7.860 -13.174 6.205 1.00 45.47 81 ASP A CA 1
ATOM 623 C C . ASP A 1 81 ? -6.405 -13.497 5.842 1.00 45.47 81 ASP A C 1
ATOM 625 O O . ASP A 1 81 ? -5.680 -13.967 6.714 1.00 45.47 81 ASP A O 1
ATOM 629 N N . VAL A 1 82 ? -5.935 -13.158 4.634 1.00 52.81 82 VAL A N 1
ATOM 630 C CA . VAL A 1 82 ? -4.525 -13.363 4.240 1.00 52.81 82 VAL A CA 1
ATOM 631 C C . VAL A 1 82 ? -3.621 -12.142 4.471 1.00 52.81 82 VAL A C 1
ATOM 633 O O . VAL A 1 82 ? -2.399 -12.275 4.429 1.00 52.81 82 VAL A O 1
ATOM 636 N N . VAL A 1 83 ? -4.172 -10.948 4.727 1.00 66.44 83 VAL A N 1
ATOM 637 C CA . VAL A 1 83 ? -3.346 -9.763 5.018 1.00 66.44 83 VAL A CA 1
ATOM 638 C C . VAL A 1 83 ? -2.871 -9.818 6.469 1.00 66.44 83 VAL A C 1
ATOM 640 O O . VAL A 1 83 ? -3.647 -9.572 7.394 1.00 66.44 83 VAL A O 1
ATOM 643 N N . ASP A 1 84 ? -1.586 -10.126 6.648 1.00 75.12 84 ASP A N 1
ATOM 644 C CA . ASP A 1 84 ? -0.884 -10.024 7.925 1.00 75.12 84 ASP A CA 1
ATOM 645 C C . ASP A 1 84 ? 0.336 -9.104 7.792 1.00 75.12 84 ASP A C 1
ATOM 647 O O . ASP A 1 84 ? 1.442 -9.532 7.458 1.00 75.12 84 ASP A O 1
ATOM 651 N N . LEU A 1 85 ? 0.138 -7.817 8.079 1.00 78.50 85 LEU A N 1
ATOM 652 C CA . LEU A 1 85 ? 1.209 -6.823 8.072 1.00 78.50 85 LEU A CA 1
ATOM 653 C C . LEU A 1 85 ? 2.321 -7.151 9.079 1.00 78.50 85 LEU A C 1
ATOM 655 O O . LEU A 1 85 ? 3.477 -6.824 8.825 1.00 78.50 85 LEU A O 1
ATOM 659 N N . LEU A 1 86 ? 2.013 -7.833 10.190 1.00 81.50 86 LEU A N 1
ATOM 660 C CA . LEU A 1 86 ? 3.012 -8.180 11.209 1.00 81.50 86 LEU A CA 1
ATOM 661 C C . LEU A 1 86 ? 4.014 -9.226 10.706 1.00 81.50 86 LEU A C 1
ATOM 663 O O . LEU A 1 86 ? 5.129 -9.293 11.227 1.00 81.50 86 LEU A O 1
ATOM 667 N N . SER A 1 87 ? 3.628 -10.012 9.696 1.00 80.69 87 SER A N 1
ATOM 668 C CA . SER A 1 87 ? 4.499 -10.995 9.041 1.00 80.69 87 S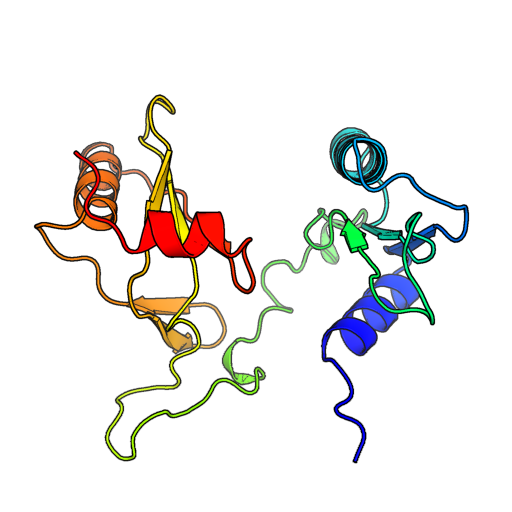ER A CA 1
ATOM 669 C C . SER A 1 87 ? 5.538 -10.367 8.106 1.00 80.69 87 SER A C 1
ATOM 671 O O . SER A 1 87 ? 6.530 -11.012 7.763 1.00 80.69 87 SER A O 1
ATOM 673 N N . LEU A 1 88 ? 5.342 -9.107 7.701 1.00 75.50 88 LEU A N 1
ATOM 674 C CA . LEU A 1 88 ? 6.265 -8.418 6.810 1.00 75.50 88 LEU A CA 1
ATOM 675 C C . LEU A 1 88 ? 7.568 -8.066 7.549 1.00 75.50 88 LEU A C 1
ATOM 677 O O . LEU A 1 88 ? 7.539 -7.675 8.723 1.00 75.50 88 LEU A O 1
ATOM 681 N N . PRO A 1 89 ? 8.727 -8.118 6.866 1.00 80.81 89 PRO A N 1
ATOM 682 C CA . PRO A 1 89 ? 10.014 -7.737 7.441 1.00 80.81 89 PRO A CA 1
ATOM 683 C C . PRO A 1 89 ? 10.172 -6.206 7.512 1.00 80.81 89 PRO A C 1
ATOM 685 O O . PRO A 1 89 ? 11.202 -5.656 7.131 1.00 80.81 89 PRO A O 1
ATOM 688 N N . SER A 1 90 ? 9.136 -5.491 7.960 1.00 80.69 90 SER A N 1
ATOM 689 C CA . SER A 1 90 ? 9.184 -4.039 8.112 1.00 80.69 90 SER A CA 1
ATOM 690 C C . SER A 1 90 ? 10.160 -3.647 9.226 1.00 80.69 90 SER A C 1
ATOM 692 O O . SER A 1 90 ? 10.137 -4.256 10.303 1.00 80.69 90 SER A O 1
ATOM 694 N N . PRO A 1 91 ? 11.011 -2.637 8.994 1.00 71.94 91 PRO A N 1
ATOM 695 C CA . PRO A 1 91 ? 12.054 -2.272 9.935 1.00 71.94 91 PRO A CA 1
ATOM 696 C C . PRO A 1 91 ? 11.484 -1.527 11.144 1.00 71.94 91 PRO A C 1
ATOM 698 O O . PRO A 1 91 ? 10.591 -0.685 11.023 1.00 71.94 91 PRO A O 1
ATOM 701 N N . LEU A 1 92 ? 12.057 -1.806 12.313 1.00 86.94 92 LEU A N 1
ATOM 702 C CA . LEU A 1 92 ? 12.122 -0.839 13.402 1.00 86.94 92 LEU A CA 1
ATOM 703 C C . LEU A 1 92 ? 13.341 0.041 13.102 1.00 86.94 92 LEU A C 1
ATOM 705 O O . LEU A 1 92 ? 14.455 -0.477 13.065 1.00 86.94 92 LEU A O 1
ATOM 709 N N . ILE A 1 93 ? 13.132 1.315 12.771 1.00 73.38 93 ILE A N 1
ATOM 710 C CA . ILE A 1 93 ? 14.189 2.145 12.170 1.00 73.38 93 ILE A CA 1
ATOM 711 C C . ILE A 1 93 ? 15.108 2.706 13.254 1.00 73.38 93 ILE A C 1
ATOM 713 O O . ILE A 1 93 ? 16.327 2.685 13.102 1.00 73.38 93 ILE A O 1
ATOM 717 N N . HIS A 1 94 ? 14.531 3.139 14.372 1.00 80.00 94 HIS A N 1
ATOM 718 C CA . HIS A 1 94 ? 15.254 3.617 15.545 1.00 80.00 94 HIS A CA 1
ATOM 719 C C . HIS A 1 94 ? 14.883 2.799 16.781 1.00 80.00 94 HIS A C 1
ATOM 721 O O . HIS A 1 94 ? 13.762 2.312 16.914 1.00 80.00 94 HIS A O 1
ATOM 727 N N . GLN A 1 95 ? 15.815 2.702 17.734 1.00 86.25 95 GLN A N 1
ATOM 728 C CA . GLN A 1 95 ? 15.654 1.900 18.955 1.00 86.25 95 GLN A CA 1
ATOM 729 C C . GLN A 1 95 ? 14.405 2.268 19.778 1.00 86.25 95 GLN A C 1
ATOM 731 O O . GLN A 1 95 ? 13.854 1.411 20.461 1.00 86.25 95 GLN A O 1
ATOM 736 N N . GLN A 1 96 ? 13.971 3.529 19.716 1.00 93.94 96 GLN A N 1
ATOM 737 C CA . GLN A 1 96 ? 12.836 4.066 20.476 1.00 93.94 96 GLN A CA 1
ATOM 738 C C . GLN A 1 96 ? 11.595 4.336 19.606 1.00 93.94 96 GLN A C 1
ATOM 740 O O . GLN A 1 96 ? 10.670 5.015 20.052 1.00 93.94 96 GLN A O 1
ATOM 745 N N . ASP A 1 97 ? 11.555 3.837 18.367 1.00 89.81 97 ASP A N 1
ATOM 746 C CA . ASP A 1 97 ? 10.368 3.975 17.523 1.00 89.81 97 ASP A CA 1
ATOM 747 C C . ASP A 1 97 ? 9.171 3.229 18.137 1.00 89.81 97 ASP A C 1
ATOM 749 O O . ASP A 1 97 ? 9.282 2.089 18.584 1.00 89.81 97 ASP A O 1
ATOM 753 N N . GLY A 1 98 ? 7.988 3.849 18.093 1.00 92.94 98 GLY A N 1
ATOM 754 C CA . GLY A 1 98 ? 6.746 3.258 18.612 1.00 92.94 98 GLY A CA 1
ATOM 755 C C . GLY A 1 98 ? 6.173 2.099 17.782 1.00 92.94 98 GLY A C 1
ATOM 756 O O . GLY A 1 98 ? 5.132 1.558 18.142 1.00 92.94 98 GLY A O 1
ATOM 757 N N . GLY A 1 99 ? 6.811 1.726 16.667 1.00 92.25 99 GLY A N 1
ATOM 758 C CA . GLY A 1 99 ? 6.353 0.658 15.781 1.00 92.25 99 GLY A CA 1
ATOM 759 C C . GLY A 1 99 ? 7.232 0.478 14.543 1.00 92.25 99 GLY A C 1
ATOM 760 O O . GLY A 1 99 ? 8.144 1.260 14.277 1.00 92.25 99 GLY A O 1
ATOM 761 N N . LYS A 1 100 ? 6.947 -0.570 13.761 1.00 90.12 100 LYS A N 1
ATOM 762 C CA . LYS A 1 100 ? 7.663 -0.861 12.510 1.00 90.12 100 LYS A CA 1
ATOM 763 C C . LYS A 1 100 ? 7.182 0.063 11.393 1.00 90.12 100 LYS A C 1
ATOM 765 O O . LYS A 1 100 ? 6.028 -0.028 10.963 1.00 90.12 100 LYS A O 1
ATOM 770 N N . TYR A 1 101 ? 8.061 0.929 10.901 1.00 86.81 101 TYR A N 1
ATOM 771 C CA . TYR A 1 101 ? 7.752 1.886 9.841 1.00 86.81 101 TYR A CA 1
ATOM 772 C C . TYR A 1 101 ? 7.873 1.228 8.468 1.00 86.81 101 TYR A C 1
ATOM 774 O O . TYR A 1 101 ? 8.937 1.193 7.855 1.00 86.81 101 TYR A O 1
ATOM 782 N N . ILE A 1 102 ? 6.747 0.714 7.975 1.00 84.44 102 ILE A N 1
ATOM 783 C CA . ILE A 1 102 ? 6.643 0.165 6.618 1.00 84.44 102 ILE A CA 1
ATOM 784 C C . ILE A 1 102 ? 6.681 1.261 5.542 1.00 84.44 102 ILE A C 1
ATOM 786 O O . ILE A 1 102 ? 7.047 0.992 4.401 1.00 84.44 102 ILE A O 1
ATOM 790 N N . HIS A 1 103 ? 6.321 2.499 5.898 1.00 86.38 103 HIS A N 1
ATOM 791 C CA . HIS A 1 103 ? 6.218 3.607 4.959 1.00 86.38 103 HIS A CA 1
ATOM 792 C C . HIS A 1 103 ? 7.086 4.787 5.392 1.00 86.38 103 HIS A C 1
ATOM 794 O O . HIS A 1 103 ? 6.710 5.567 6.271 1.00 86.38 103 HIS A O 1
ATOM 800 N N . THR A 1 104 ? 8.228 4.937 4.725 1.00 78.50 104 THR A N 1
ATOM 801 C CA . THR A 1 104 ? 9.141 6.083 4.877 1.00 78.50 104 THR A CA 1
ATOM 802 C C . THR A 1 104 ? 9.436 6.804 3.567 1.00 78.50 104 THR A C 1
ATOM 804 O O . THR A 1 104 ? 9.685 8.002 3.586 1.00 78.50 104 THR A O 1
ATOM 807 N N . ASN A 1 105 ? 9.372 6.093 2.439 1.00 77.19 105 ASN A N 1
ATOM 808 C CA . ASN A 1 105 ? 9.618 6.628 1.098 1.00 77.19 105 ASN A CA 1
ATOM 809 C C . ASN A 1 105 ? 8.623 6.053 0.070 1.00 77.19 105 ASN A C 1
ATOM 811 O O . ASN A 1 105 ? 8.969 5.741 -1.069 1.00 77.19 105 ASN A O 1
ATOM 815 N N . GLY A 1 106 ? 7.397 5.797 0.525 1.00 78.75 106 GLY A N 1
ATOM 816 C CA . GLY A 1 106 ? 6.288 5.386 -0.323 1.00 78.75 106 GLY A CA 1
ATOM 817 C C . GLY A 1 106 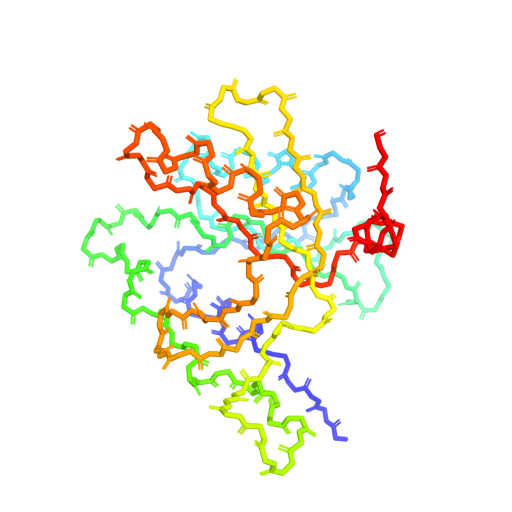? 5.442 6.581 -0.747 1.00 78.75 106 GLY A C 1
ATOM 818 O O . GLY A 1 106 ? 5.677 7.715 -0.342 1.00 78.75 106 GLY A O 1
ATOM 819 N N . MET A 1 107 ? 4.417 6.305 -1.544 1.00 86.44 107 MET A N 1
ATOM 820 C CA . MET A 1 107 ? 3.469 7.305 -2.014 1.00 86.44 107 MET A CA 1
ATOM 821 C C . MET A 1 107 ? 2.075 6.969 -1.498 1.00 86.44 107 MET A C 1
ATOM 823 O O . MET A 1 107 ? 1.522 5.911 -1.809 1.00 86.44 107 MET A O 1
ATOM 827 N N . HIS A 1 108 ? 1.504 7.863 -0.698 1.00 93.94 108 HIS A N 1
ATOM 828 C CA . HIS A 1 108 ? 0.079 7.849 -0.413 1.00 93.94 108 HIS A CA 1
ATOM 829 C C . HIS A 1 108 ? -0.679 8.455 -1.582 1.00 93.94 108 HIS A C 1
ATOM 831 O O . HIS A 1 108 ? -0.337 9.538 -2.054 1.00 93.94 108 HIS A O 1
ATOM 837 N N . VAL A 1 109 ? -1.728 7.762 -2.011 1.00 92.62 109 VAL A N 1
ATOM 838 C CA . VAL A 1 109 ? -2.638 8.213 -3.057 1.00 92.62 109 VAL A CA 1
ATOM 839 C C . VAL A 1 109 ? -4.012 8.385 -2.437 1.00 92.62 109 VAL A C 1
ATOM 841 O O . VAL A 1 109 ? -4.610 7.426 -1.945 1.00 92.62 109 VAL A O 1
ATOM 844 N N . VAL A 1 110 ? -4.499 9.620 -2.450 1.00 93.88 110 VAL A N 1
ATOM 845 C CA . VAL A 1 110 ? -5.848 9.981 -2.009 1.00 93.88 110 VAL A CA 1
ATOM 846 C C . VAL A 1 110 ? -6.476 10.896 -3.050 1.00 93.88 110 VAL A C 1
ATOM 848 O O . VAL A 1 110 ? -5.788 11.688 -3.691 1.00 93.88 110 VAL A O 1
ATOM 851 N N . GLN A 1 111 ? -7.783 10.779 -3.236 1.00 95.31 111 GLN A N 1
ATOM 852 C CA . GLN A 1 111 ? -8.523 11.542 -4.238 1.00 95.31 111 GLN A CA 1
ATOM 853 C C . GLN A 1 111 ? -9.597 12.379 -3.559 1.00 95.31 111 GLN A C 1
ATOM 855 O O . GLN A 1 111 ? -10.134 11.968 -2.534 1.00 95.31 111 GLN A O 1
ATOM 860 N N . PHE A 1 112 ? -9.934 13.532 -4.126 1.00 95.50 112 PHE A N 1
ATOM 861 C CA . PHE A 1 112 ? -11.122 14.284 -3.739 1.00 95.50 112 PHE A CA 1
ATOM 862 C C . PHE A 1 112 ? -12.378 13.398 -3.824 1.00 95.50 112 PHE A C 1
ATOM 864 O O . PHE A 1 112 ? -12.450 12.537 -4.706 1.00 95.50 112 PHE A O 1
ATOM 871 N N . PRO A 1 113 ? -13.394 13.615 -2.968 1.00 94.12 113 PRO A N 1
ATOM 872 C CA . PRO A 1 113 ? -14.652 12.870 -3.051 1.00 94.12 113 PRO A CA 1
ATOM 873 C C . PRO A 1 113 ? -15.346 12.952 -4.420 1.00 94.12 113 PRO A C 1
ATOM 875 O O . PRO A 1 113 ? -15.950 11.978 -4.864 1.00 94.12 113 PRO A O 1
ATOM 878 N N . ASP A 1 114 ? -15.208 14.092 -5.104 1.00 92.94 114 ASP A N 1
ATOM 879 C CA . ASP A 1 114 ? -15.758 14.351 -6.441 1.00 92.94 114 ASP A CA 1
ATOM 880 C C . ASP A 1 114 ? -14.867 13.861 -7.600 1.00 92.94 114 ASP A C 1
ATOM 882 O O . ASP A 1 114 ? -15.225 14.003 -8.767 1.00 92.94 114 ASP A O 1
ATOM 886 N N . GLY A 1 115 ? -13.698 13.296 -7.293 1.00 91.00 115 GLY A N 1
ATOM 887 C CA . GLY A 1 115 ? -12.769 12.744 -8.271 1.00 91.00 115 GLY A CA 1
ATOM 888 C C . GLY A 1 115 ? -11.879 13.752 -9.006 1.00 91.00 115 GLY A C 1
ATOM 889 O O . GLY A 1 115 ? -10.960 13.322 -9.705 1.00 91.00 115 GLY A O 1
ATOM 890 N N . ARG A 1 116 ? -12.081 15.068 -8.847 1.00 93.44 116 ARG A N 1
ATOM 891 C CA . ARG A 1 116 ? -11.414 16.091 -9.680 1.00 93.44 116 ARG A CA 1
ATOM 892 C C . ARG A 1 116 ? -9.917 16.235 -9.430 1.00 93.44 116 ARG A C 1
ATOM 894 O O . ARG A 1 116 ? -9.204 16.704 -10.312 1.00 93.44 116 ARG A O 1
ATOM 901 N N . TRP A 1 117 ? -9.431 15.830 -8.259 1.00 93.62 117 TRP A N 1
ATOM 902 C CA . TRP A 1 117 ? -8.008 15.882 -7.938 1.00 93.62 117 TRP A CA 1
ATOM 903 C C . TRP A 1 117 ? -7.549 14.629 -7.197 1.00 93.62 117 TRP A C 1
ATOM 905 O O . TRP A 1 117 ? -8.187 14.190 -6.241 1.00 93.62 117 TRP A O 1
ATOM 915 N N . THR A 1 118 ? -6.428 14.063 -7.648 1.00 94.00 118 THR A N 1
ATOM 916 C CA . THR A 1 118 ? -5.705 12.978 -6.979 1.00 94.00 118 THR A CA 1
ATOM 917 C C . THR A 1 118 ? -4.370 13.515 -6.488 1.00 94.00 118 THR A C 1
ATOM 919 O O . THR A 1 118 ? -3.561 13.982 -7.287 1.00 94.00 118 THR A O 1
ATOM 922 N N . ASN A 1 119 ? -4.138 13.437 -5.183 1.00 94.94 119 ASN A N 1
ATOM 923 C CA . ASN A 1 119 ? -2.895 13.859 -4.560 1.00 94.94 119 ASN A CA 1
ATOM 924 C C . ASN A 1 119 ? -1.987 12.660 -4.303 1.00 94.94 119 ASN A C 1
ATOM 926 O O . ASN A 1 119 ? -2.431 11.630 -3.783 1.00 94.94 119 ASN A O 1
ATOM 930 N N . TRP A 1 120 ? -0.708 12.847 -4.608 1.00 95.31 120 TRP A N 1
ATOM 931 C CA . TRP A 1 120 ? 0.376 11.926 -4.301 1.00 95.31 120 TRP A CA 1
ATOM 932 C C . TRP A 1 120 ? 1.307 12.595 -3.302 1.00 95.31 120 TRP A C 1
ATOM 934 O O . TRP A 1 120 ? 1.802 13.686 -3.566 1.00 95.31 120 TRP A O 1
ATOM 944 N N . SER A 1 121 ? 1.530 11.971 -2.149 1.00 95.06 121 SER A N 1
ATOM 945 C CA . SER A 1 121 ? 2.388 12.559 -1.116 1.00 95.06 121 SER A CA 1
ATOM 946 C C . SER A 1 121 ? 3.096 11.515 -0.270 1.00 95.06 121 SER A C 1
ATOM 948 O O . SER A 1 121 ? 2.572 10.418 -0.066 1.00 95.06 121 SER A O 1
ATOM 950 N N . ILE A 1 122 ? 4.242 11.889 0.291 1.00 91.88 122 ILE A N 1
ATOM 951 C CA . ILE A 1 122 ? 4.941 11.087 1.297 1.00 91.88 122 ILE A CA 1
ATOM 952 C C . ILE A 1 122 ? 4.491 11.532 2.691 1.00 91.88 122 ILE A C 1
ATOM 954 O O . ILE A 1 122 ? 4.620 12.700 3.052 1.00 91.88 122 ILE A O 1
ATOM 958 N N . ALA A 1 123 ? 4.000 10.593 3.494 1.00 94.94 123 ALA A N 1
ATOM 959 C CA . ALA A 1 123 ? 3.807 10.777 4.928 1.00 94.94 123 ALA A CA 1
ATOM 960 C C . ALA A 1 123 ? 4.175 9.472 5.637 1.00 94.94 123 ALA A C 1
ATOM 962 O O . ALA A 1 123 ? 3.943 8.385 5.117 1.00 94.94 123 ALA A O 1
ATOM 963 N N . ARG A 1 124 ? 4.797 9.557 6.816 1.00 93.31 124 ARG A N 1
ATOM 964 C CA . ARG A 1 124 ? 5.241 8.346 7.518 1.00 93.31 124 ARG A CA 1
ATOM 965 C C . ARG A 1 124 ? 4.046 7.538 8.023 1.00 93.31 124 ARG A C 1
ATOM 967 O O . ARG A 1 124 ? 3.115 8.116 8.589 1.00 93.31 124 ARG A O 1
ATOM 974 N N . ALA A 1 125 ? 4.124 6.215 7.900 1.00 96.19 125 ALA A N 1
ATOM 975 C CA . ALA A 1 125 ? 3.170 5.292 8.506 1.00 96.19 125 ALA A CA 1
ATOM 976 C C . ALA A 1 125 ? 3.861 4.028 9.036 1.00 96.19 125 ALA A C 1
ATOM 978 O O . ALA A 1 125 ? 4.772 3.475 8.410 1.00 96.19 125 ALA A O 1
ATOM 979 N N . MET A 1 126 ? 3.397 3.576 10.196 1.00 96.00 126 MET A N 1
ATOM 980 C CA . MET A 1 126 ? 3.842 2.367 10.876 1.00 96.00 126 MET A CA 1
ATOM 981 C C . MET A 1 126 ? 2.710 1.351 10.980 1.00 96.00 126 MET A C 1
ATOM 983 O O . MET A 1 126 ? 1.528 1.701 10.932 1.00 96.00 126 MET A O 1
ATOM 987 N N . ILE A 1 127 ? 3.083 0.084 11.114 1.00 95.12 127 ILE A N 1
ATOM 988 C CA . ILE A 1 127 ? 2.135 -1.009 11.317 1.00 95.12 127 ILE A CA 1
ATOM 989 C C . ILE A 1 127 ? 1.531 -0.887 12.716 1.00 95.12 127 ILE A C 1
ATOM 991 O O . ILE A 1 127 ? 2.265 -0.849 13.700 1.00 95.12 127 ILE A O 1
ATOM 995 N N . SER A 1 128 ? 0.200 -0.828 12.788 1.00 96.38 128 SER A N 1
ATOM 996 C CA . SER A 1 128 ? -0.553 -0.822 14.048 1.00 96.38 128 SER A CA 1
ATOM 997 C C . SER A 1 128 ? -0.985 -2.234 14.437 1.00 96.38 128 SER A C 1
ATOM 999 O O . SER A 1 128 ? -0.871 -2.626 15.593 1.00 96.38 128 SER A O 1
ATOM 1001 N N . ASP A 1 129 ? -1.477 -3.008 13.470 1.00 92.56 129 ASP A N 1
ATOM 1002 C CA . ASP A 1 129 ? -1.862 -4.408 13.644 1.00 92.56 129 ASP A CA 1
ATOM 1003 C C . ASP A 1 129 ? -1.779 -5.149 12.298 1.00 92.56 129 ASP A C 1
ATOM 1005 O O . ASP A 1 129 ? -1.254 -4.620 11.319 1.00 92.56 129 ASP A O 1
ATOM 1009 N N . LYS A 1 130 ? -2.302 -6.380 12.229 1.00 86.38 130 LYS A N 1
ATOM 1010 C CA . LYS A 1 130 ? -2.281 -7.217 11.018 1.00 86.38 130 LYS A CA 1
ATOM 1011 C C . LYS A 1 130 ? -2.880 -6.548 9.775 1.00 86.38 130 LYS A C 1
ATOM 1013 O O . LYS A 1 130 ? -2.569 -6.972 8.668 1.00 86.38 130 LYS A O 1
ATOM 1018 N N . ARG A 1 131 ? -3.742 -5.543 9.938 1.00 84.06 131 ARG A N 1
ATOM 1019 C CA . ARG A 1 131 ? -4.575 -4.951 8.881 1.00 84.06 131 ARG A CA 1
ATOM 1020 C C . ARG A 1 131 ? -4.530 -3.435 8.817 1.00 84.06 131 ARG A C 1
ATOM 1022 O O . ARG A 1 131 ? -5.000 -2.869 7.833 1.00 84.06 131 ARG A O 1
ATOM 1029 N N . HIS A 1 132 ? -4.012 -2.783 9.846 1.00 90.50 132 HIS A N 1
ATOM 1030 C CA . HIS A 1 132 ? -4.064 -1.337 9.961 1.00 90.50 132 HIS A CA 1
ATOM 1031 C C . HIS A 1 132 ? -2.672 -0.724 10.045 1.00 90.50 132 HIS A C 1
ATOM 1033 O O . HIS A 1 132 ? -1.756 -1.241 10.691 1.00 90.50 132 HIS A O 1
ATOM 1039 N N . LEU A 1 133 ? -2.555 0.441 9.415 1.00 94.75 133 LEU A N 1
ATOM 1040 C CA . LEU A 1 133 ? -1.435 1.351 9.571 1.00 94.75 133 LEU A CA 1
ATOM 1041 C C . LEU A 1 133 ? -1.894 2.582 10.345 1.00 94.75 133 LEU A C 1
ATOM 1043 O O . LEU A 1 133 ? -3.040 3.012 10.223 1.00 94.75 133 LEU A O 1
ATOM 1047 N N . VAL A 1 134 ? -0.968 3.182 11.079 1.00 96.19 134 VAL A N 1
ATOM 1048 C CA . VAL A 1 134 ? -1.135 4.500 11.688 1.00 96.19 134 VAL A CA 1
ATOM 1049 C C . VAL A 1 134 ? -0.014 5.407 11.200 1.00 96.19 134 VAL A C 1
ATOM 1051 O O . VAL A 1 134 ? 1.138 4.988 11.096 1.00 96.19 134 VAL A O 1
ATOM 1054 N N . GLY A 1 135 ? -0.342 6.644 10.845 1.00 95.12 135 GLY A N 1
ATOM 1055 C CA . GLY A 1 135 ? 0.604 7.565 10.229 1.00 95.12 135 GLY A CA 1
ATOM 1056 C C . GLY A 1 135 ? 0.244 9.022 10.457 1.00 95.12 135 GLY A C 1
ATOM 1057 O O . GLY A 1 135 ? -0.776 9.339 11.071 1.00 95.12 135 GLY A O 1
ATOM 1058 N N . LEU A 1 136 ? 1.105 9.913 9.971 1.00 95.12 136 LEU A N 1
ATOM 1059 C CA . LEU A 1 136 ? 0.868 11.349 10.070 1.00 95.12 136 LEU A CA 1
ATOM 1060 C C . LEU A 1 136 ? -0.112 11.820 8.995 1.00 95.12 136 LEU A C 1
ATOM 1062 O O . LEU A 1 136 ? 0.136 11.671 7.803 1.00 95.12 136 LEU A O 1
ATOM 1066 N N . VAL A 1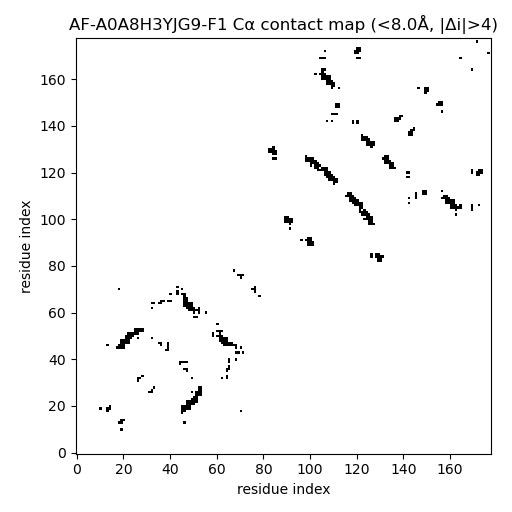 137 ? -1.192 12.456 9.440 1.00 96.25 137 VAL A N 1
ATOM 1067 C CA . VAL A 1 137 ? -2.146 13.191 8.604 1.00 96.25 137 VAL A CA 1
ATOM 1068 C C . VAL A 1 137 ? -2.371 14.532 9.305 1.00 96.25 137 VAL A C 1
ATOM 1070 O O . VAL A 1 137 ? -3.129 14.599 10.270 1.00 96.25 137 VAL A O 1
ATOM 1073 N N . ILE A 1 138 ? -1.638 15.575 8.893 1.00 95.06 138 ILE A N 1
ATOM 1074 C CA . ILE A 1 138 ? -1.542 16.865 9.609 1.00 95.06 138 ILE A CA 1
ATOM 1075 C C . ILE A 1 138 ? -2.078 18.042 8.783 1.00 95.06 138 ILE A C 1
ATOM 1077 O O . ILE A 1 138 ? -1.957 18.039 7.563 1.00 95.06 138 ILE A O 1
ATOM 1081 N N . GLU A 1 139 ? -2.602 19.063 9.465 1.00 93.44 139 GLU A N 1
ATOM 1082 C CA . GLU A 1 139 ? -3.437 20.151 8.921 1.00 93.44 139 GLU A CA 1
ATOM 1083 C C . GLU A 1 139 ? -2.931 20.844 7.646 1.00 93.44 139 GLU A C 1
ATOM 1085 O O . GLU A 1 139 ? -3.705 21.128 6.733 1.00 93.44 139 GLU A O 1
ATOM 1090 N N . SER A 1 140 ? -1.626 21.070 7.527 1.0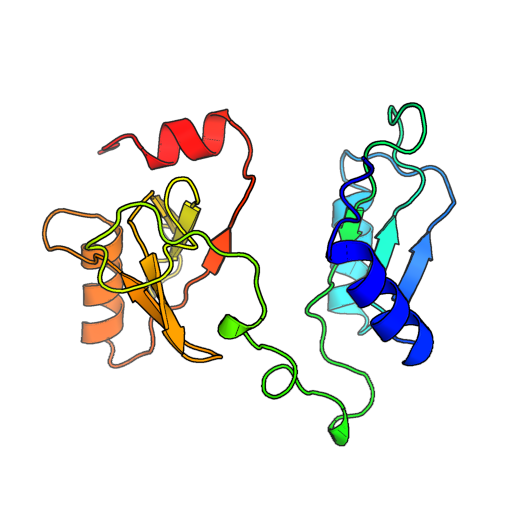0 90.88 140 SER A N 1
ATOM 1091 C CA . SER A 1 140 ? -1.054 21.764 6.370 1.00 90.88 140 SER A CA 1
ATOM 1092 C C . SER A 1 140 ? -0.859 20.886 5.130 1.00 90.88 140 SER A C 1
ATOM 1094 O O . SER A 1 140 ? -0.606 21.416 4.051 1.00 90.88 140 SER A O 1
ATOM 1096 N N . GLN A 1 141 ? -0.954 19.559 5.246 1.00 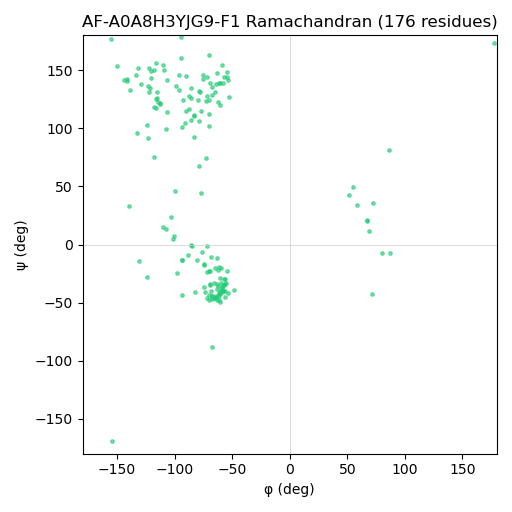96.12 141 GLN A N 1
ATOM 1097 C CA . GLN A 1 141 ? -0.672 18.645 4.140 1.00 96.12 141 GLN A CA 1
ATOM 1098 C C . GLN A 1 141 ? -1.922 18.341 3.310 1.00 96.12 141 GLN A C 1
ATOM 1100 O O . GLN A 1 141 ? -3.013 18.145 3.846 1.00 96.12 141 GLN A O 1
ATOM 1105 N N . HIS A 1 142 ? -1.756 18.174 1.997 1.00 97.00 142 HIS A N 1
ATOM 1106 C CA . HIS A 1 142 ? -2.862 17.827 1.097 1.00 97.00 142 HIS A CA 1
ATOM 1107 C C . HIS A 1 142 ? -3.573 16.523 1.479 1.00 97.00 142 HIS A C 1
ATOM 1109 O O . HIS A 1 142 ? -4.793 16.436 1.363 1.00 97.00 142 HIS A O 1
ATOM 1115 N N . ILE A 1 143 ? -2.849 15.521 1.995 1.00 96.94 143 ILE A N 1
ATOM 1116 C CA . ILE A 1 143 ? -3.464 14.277 2.483 1.00 96.94 143 ILE A CA 1
ATOM 1117 C C . ILE A 1 143 ? -4.475 14.538 3.609 1.00 96.94 143 ILE A C 1
ATOM 1119 O O . ILE A 1 143 ? -5.536 13.915 3.633 1.00 96.94 143 ILE A O 1
ATOM 1123 N N . TRP A 1 144 ? -4.194 15.497 4.499 1.00 97.69 144 TRP A N 1
ATOM 1124 C CA . TRP A 1 144 ? -5.137 15.916 5.533 1.00 97.69 144 TRP A CA 1
ATOM 1125 C C . TRP A 1 144 ? -6.289 16.712 4.944 1.00 97.69 144 TRP A C 1
ATOM 1127 O O . TRP A 1 144 ? -7.437 16.407 5.245 1.00 97.69 144 TRP A O 1
ATOM 1137 N N . GLN A 1 145 ? -6.013 17.677 4.064 1.00 96.94 145 GLN A N 1
ATOM 1138 C CA . GLN A 1 145 ? -7.063 18.489 3.441 1.00 96.94 145 GLN A CA 1
ATOM 1139 C C . GLN A 1 145 ? -8.089 17.600 2.729 1.00 96.94 145 GLN A C 1
ATOM 1141 O O . GLN A 1 145 ? -9.292 17.740 2.940 1.00 96.94 145 GLN A O 1
ATOM 1146 N N . ILE A 1 146 ? -7.615 16.609 1.971 1.00 97.44 146 ILE A N 1
ATOM 1147 C CA . ILE A 1 146 ? -8.461 15.628 1.284 1.00 97.44 146 ILE A CA 1
ATOM 1148 C C . ILE A 1 146 ? -9.220 14.760 2.280 1.00 97.44 146 ILE A C 1
ATOM 1150 O O . ILE A 1 146 ? -10.428 14.575 2.137 1.00 97.44 146 ILE A O 1
ATOM 1154 N N . TYR A 1 147 ? -8.546 14.254 3.314 1.00 97.25 147 TYR A N 1
ATOM 1155 C CA . TYR A 1 147 ? -9.200 13.488 4.371 1.00 97.25 147 TYR A CA 1
ATOM 1156 C C . TYR A 1 147 ? -10.347 14.272 5.030 1.00 97.25 147 TYR A C 1
ATOM 1158 O O . TYR A 1 147 ? -11.420 13.713 5.260 1.00 97.25 147 TYR A O 1
ATOM 1166 N N . GLN A 1 148 ? -10.171 15.574 5.264 1.00 97.94 148 GLN A N 1
ATOM 1167 C CA . GLN A 1 148 ? -11.205 16.431 5.843 1.00 97.94 148 GLN A CA 1
ATOM 1168 C C . GLN A 1 148 ? -12.417 16.600 4.917 1.00 97.94 148 GLN A C 1
ATOM 1170 O O . GLN A 1 148 ? -13.544 16.656 5.414 1.00 97.94 148 GLN A O 1
ATOM 1175 N N . LEU A 1 149 ? -12.226 16.611 3.592 1.00 97.56 149 LEU A N 1
ATOM 1176 C CA . LEU A 1 149 ? -13.337 16.608 2.630 1.00 97.56 149 LEU A CA 1
ATOM 1177 C C . LEU A 1 149 ? -14.175 15.327 2.752 1.00 97.56 149 LEU A C 1
ATOM 1179 O O . LEU A 1 149 ? -15.394 15.402 2.891 1.00 97.56 149 LEU A O 1
ATOM 1183 N N . TRP A 1 150 ? -13.530 14.157 2.789 1.00 97.75 150 TRP A N 1
ATOM 1184 C CA . TRP A 1 150 ? -14.223 12.878 3.005 1.00 97.75 150 TRP A CA 1
ATOM 1185 C C . TRP A 1 150 ? -14.929 12.819 4.360 1.00 97.75 150 TRP A C 1
ATOM 1187 O O . TRP A 1 150 ? -16.074 12.371 4.448 1.00 97.75 150 TRP A O 1
ATOM 1197 N N . LYS A 1 151 ? -14.270 13.325 5.410 1.00 96.81 151 LYS A N 1
ATOM 1198 C CA . LYS A 1 151 ? -14.840 13.419 6.756 1.00 96.81 151 LYS A CA 1
ATOM 1199 C C . LYS A 1 151 ? -16.101 14.285 6.772 1.00 96.81 151 LYS A C 1
ATOM 1201 O O . LYS A 1 151 ? -17.077 13.899 7.408 1.00 96.81 151 LYS A O 1
ATOM 1206 N N . LYS A 1 152 ? -16.110 15.412 6.050 1.00 97.50 152 LYS A N 1
ATOM 1207 C CA . LYS A 1 152 ? -17.284 16.291 5.910 1.00 97.50 152 LYS A CA 1
ATOM 1208 C C . LYS A 1 152 ? -18.454 15.595 5.209 1.00 97.50 152 LYS A C 1
ATOM 1210 O O . LYS A 1 152 ? -19.598 15.837 5.573 1.00 97.50 152 LYS A O 1
ATOM 1215 N N . GLU A 1 153 ? -18.181 14.709 4.253 1.00 96.12 153 GLU A N 1
ATOM 1216 C CA . GLU A 1 153 ? -19.212 13.875 3.618 1.00 96.12 153 GLU A CA 1
ATOM 1217 C C . GLU A 1 153 ? -19.684 12.694 4.483 1.00 96.12 153 GLU A C 1
ATOM 1219 O O . GLU A 1 153 ? -20.596 11.971 4.083 1.00 96.12 153 GLU A O 1
ATOM 1224 N N . GLY A 1 154 ? -19.056 12.446 5.638 1.00 96.44 154 GLY A N 1
ATOM 1225 C CA . GLY A 1 154 ? -19.347 11.277 6.470 1.00 96.44 154 GLY A CA 1
ATOM 1226 C C . GLY A 1 154 ? -18.948 9.947 5.818 1.00 96.44 154 GLY A C 1
ATOM 1227 O O . GLY A 1 154 ? -19.455 8.894 6.202 1.00 96.44 154 GLY A O 1
ATOM 1228 N N . LYS A 1 155 ? -18.050 9.970 4.824 1.00 92.94 155 LYS A N 1
ATOM 1229 C CA . LYS A 1 155 ? -17.607 8.785 4.078 1.00 92.94 155 LYS A CA 1
ATOM 1230 C C . LYS A 1 155 ? -16.163 8.427 4.414 1.00 92.94 155 LYS A C 1
ATOM 1232 O O . LYS A 1 155 ? -15.345 9.274 4.766 1.00 92.94 155 LYS A O 1
ATOM 1237 N N . LYS A 1 156 ? -15.824 7.146 4.253 1.00 90.81 156 LYS A N 1
ATOM 1238 C CA . LYS A 1 156 ? -14.437 6.676 4.370 1.00 90.81 156 LYS A CA 1
ATOM 1239 C C . LYS A 1 156 ? -13.599 7.239 3.221 1.00 90.81 156 LYS A C 1
ATOM 1241 O O . LYS A 1 156 ? -13.968 7.069 2.061 1.00 90.81 156 LYS A O 1
ATOM 1246 N N . CYS A 1 157 ? -12.464 7.853 3.553 1.00 93.50 157 CYS A N 1
ATOM 1247 C CA . CYS A 1 157 ? -11.491 8.310 2.566 1.00 93.50 157 CYS A CA 1
ATOM 1248 C C . CYS A 1 157 ? -10.939 7.116 1.779 1.00 93.50 157 CYS A C 1
ATOM 1250 O O . CYS A 1 157 ? -10.407 6.172 2.369 1.00 93.50 157 CYS A O 1
ATOM 1252 N N . LYS A 1 158 ? -11.080 7.150 0.451 1.00 86.44 158 LYS A N 1
ATOM 1253 C CA . LYS A 1 158 ? -10.445 6.165 -0.430 1.00 86.44 158 LYS A CA 1
ATOM 1254 C C . LYS A 1 158 ? -8.944 6.434 -0.461 1.00 86.44 158 LYS A C 1
ATOM 1256 O O . LYS A 1 158 ? -8.517 7.557 -0.718 1.00 86.44 158 LYS A O 1
ATOM 1261 N N . TRP A 1 159 ? -8.161 5.395 -0.206 1.00 91.94 159 TRP A N 1
ATOM 1262 C CA . TRP A 1 159 ? -6.726 5.506 0.014 1.00 91.94 159 TRP A CA 1
ATOM 1263 C C . TRP A 1 159 ? -5.992 4.307 -0.576 1.00 91.94 159 TRP A C 1
ATOM 1265 O O . TRP A 1 159 ? -6.462 3.174 -0.469 1.00 91.94 159 TRP A O 1
ATOM 1275 N N . ALA A 1 160 ? -4.823 4.571 -1.155 1.00 85.88 160 ALA A N 1
ATOM 1276 C CA . ALA A 1 160 ? -3.847 3.555 -1.510 1.00 85.88 160 ALA A CA 1
ATOM 1277 C C . ALA A 1 160 ? -2.446 3.948 -1.023 1.00 85.88 160 ALA A C 1
ATOM 1279 O O . ALA A 1 160 ? -2.099 5.128 -0.913 1.00 85.88 160 ALA A O 1
ATOM 1280 N N . GLN A 1 161 ? -1.632 2.932 -0.748 1.00 84.75 161 GLN A N 1
ATOM 1281 C CA . GLN A 1 161 ? -0.208 3.056 -0.471 1.00 84.75 161 GLN A CA 1
ATOM 1282 C C . GLN A 1 161 ? 0.567 2.328 -1.563 1.00 84.75 161 GLN A C 1
ATOM 1284 O O . GLN A 1 161 ? 0.369 1.132 -1.767 1.00 84.75 161 GLN A O 1
ATOM 1289 N N . CYS A 1 162 ? 1.485 3.038 -2.211 1.00 80.81 162 CYS A N 1
ATOM 1290 C CA . CYS A 1 162 ? 2.352 2.485 -3.241 1.00 80.81 162 CYS A CA 1
ATOM 1291 C C . CYS A 1 162 ? 3.809 2.524 -2.764 1.00 80.81 162 CYS A C 1
ATOM 1293 O O . CYS A 1 162 ? 4.313 3.581 -2.381 1.00 80.81 162 CYS A O 1
ATOM 1295 N N . LEU A 1 163 ? 4.492 1.380 -2.797 1.00 79.12 163 LEU A N 1
ATOM 1296 C CA . LEU A 1 163 ? 5.927 1.258 -2.524 1.00 79.12 163 LEU A CA 1
ATOM 1297 C C . LEU A 1 163 ? 6.656 0.999 -3.851 1.00 79.12 163 LEU A C 1
ATOM 1299 O O . LEU A 1 163 ? 6.136 0.273 -4.693 1.00 79.12 163 LEU A O 1
ATOM 1303 N N . GLY A 1 164 ? 7.840 1.590 -4.046 1.00 73.38 164 GLY A N 1
ATOM 1304 C CA . GLY A 1 164 ? 8.627 1.395 -5.276 1.00 73.38 164 GLY A CA 1
ATOM 1305 C C . GLY A 1 164 ? 8.060 2.093 -6.521 1.00 73.38 164 GLY A C 1
ATOM 1306 O O . GLY A 1 164 ? 8.135 1.549 -7.619 1.00 73.38 164 GLY A O 1
ATOM 1307 N N . VAL A 1 165 ? 7.466 3.280 -6.358 1.00 67.56 165 VAL A N 1
ATOM 1308 C CA . VAL A 1 165 ? 6.935 4.092 -7.473 1.00 67.56 165 VAL A CA 1
ATOM 1309 C C . VAL A 1 165 ? 8.062 4.688 -8.340 1.00 67.56 165 VAL A C 1
ATOM 1311 O O . VAL A 1 165 ? 9.206 4.746 -7.880 1.00 67.56 165 VAL A O 1
ATOM 1314 N N . PRO A 1 166 ? 7.782 5.168 -9.573 1.00 72.12 166 PRO A N 1
ATOM 1315 C CA . PRO A 1 166 ? 8.801 5.791 -10.419 1.00 72.12 166 PRO A CA 1
ATOM 1316 C C . PRO A 1 166 ? 9.548 6.933 -9.704 1.00 72.12 166 PRO A C 1
ATOM 1318 O O . PRO A 1 166 ? 8.896 7.732 -9.024 1.00 72.12 166 PRO A O 1
ATOM 1321 N N . PRO A 1 167 ? 10.875 7.086 -9.897 1.00 64.88 167 PRO A N 1
ATOM 1322 C CA . PRO A 1 167 ? 11.665 8.116 -9.217 1.00 64.88 167 PRO A CA 1
ATOM 1323 C C . PRO A 1 167 ? 11.113 9.538 -9.383 1.00 64.88 167 PRO A C 1
ATOM 1325 O O . PRO A 1 167 ? 11.024 10.286 -8.419 1.00 64.88 167 PRO A O 1
ATOM 1328 N N . ALA A 1 168 ? 10.652 9.908 -10.580 1.00 70.00 168 ALA A N 1
ATOM 1329 C CA . ALA A 1 168 ? 10.028 11.216 -10.794 1.00 70.00 168 ALA A CA 1
ATOM 1330 C C . ALA A 1 168 ? 8.737 11.400 -9.969 1.00 70.00 168 ALA A C 1
ATOM 1332 O O . ALA A 1 168 ? 8.477 12.486 -9.455 1.00 70.00 168 ALA A O 1
ATOM 1333 N N . GLY A 1 169 ? 7.955 10.328 -9.800 1.00 73.56 169 GLY A N 1
ATOM 1334 C CA . GLY A 1 169 ? 6.724 10.336 -9.012 1.00 73.56 169 GLY A CA 1
ATOM 1335 C C . GLY A 1 169 ? 6.985 10.542 -7.522 1.00 73.56 169 GLY A C 1
ATOM 1336 O O . GLY A 1 169 ? 6.323 11.370 -6.904 1.00 73.56 169 GLY A O 1
ATOM 1337 N N . ILE A 1 170 ? 7.982 9.854 -6.950 1.00 70.06 170 ILE A N 1
ATOM 1338 C CA . ILE A 1 170 ? 8.319 10.035 -5.528 1.00 70.06 170 ILE A CA 1
ATOM 1339 C C . ILE A 1 170 ? 8.937 11.413 -5.259 1.00 70.06 170 ILE A C 1
ATOM 1341 O O . ILE A 1 170 ? 8.629 12.033 -4.243 1.00 70.06 170 ILE A O 1
ATOM 1345 N N . MET A 1 171 ? 9.728 11.943 -6.202 1.00 74.69 171 MET A N 1
ATOM 1346 C CA . MET A 1 171 ? 10.245 13.311 -6.118 1.00 74.69 171 MET A CA 1
ATOM 1347 C C . MET A 1 171 ? 9.096 14.323 -6.090 1.00 74.69 171 MET A C 1
ATOM 1349 O O . MET A 1 171 ? 9.041 15.144 -5.180 1.00 74.69 171 MET A O 1
ATOM 1353 N N . ALA A 1 172 ? 8.132 14.216 -7.010 1.00 83.69 172 ALA A N 1
ATOM 1354 C CA . ALA A 1 172 ? 6.946 15.073 -7.014 1.00 83.69 172 ALA A CA 1
ATOM 1355 C C . ALA A 1 172 ? 6.106 14.924 -5.730 1.00 83.69 172 ALA A C 1
ATOM 1357 O O . ALA A 1 172 ? 5.667 15.923 -5.172 1.00 83.69 172 ALA A O 1
ATOM 1358 N N . ALA A 1 173 ? 5.950 13.703 -5.207 1.00 83.94 173 ALA A N 1
ATOM 1359 C CA . ALA A 1 173 ? 5.222 13.439 -3.963 1.00 83.94 173 ALA A CA 1
ATOM 1360 C C . ALA A 1 173 ? 5.882 14.062 -2.716 1.00 83.94 17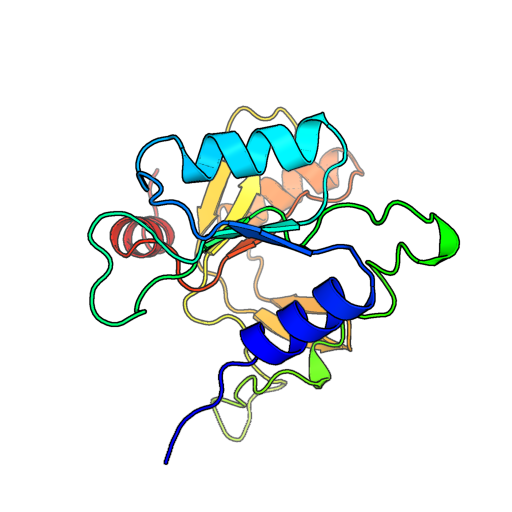3 ALA A C 1
ATOM 1362 O O . ALA A 1 173 ? 5.228 14.240 -1.686 1.00 83.94 173 ALA A O 1
ATOM 1363 N N . SER A 1 174 ? 7.175 14.384 -2.791 1.00 84.19 174 SER A N 1
ATOM 1364 C CA . SER A 1 174 ? 7.902 15.101 -1.738 1.00 84.19 174 SER A CA 1
ATOM 1365 C C . SER A 1 174 ? 7.834 16.630 -1.874 1.00 84.19 174 SER A C 1
ATOM 1367 O O . SER A 1 174 ? 8.254 17.346 -0.966 1.00 84.19 174 SER A O 1
ATOM 1369 N N . MET A 1 175 ? 7.311 17.145 -2.993 1.00 92.06 175 MET A N 1
ATOM 1370 C CA . MET A 1 175 ? 7.292 18.574 -3.300 1.00 92.06 175 MET A CA 1
ATOM 1371 C C . MET A 1 175 ? 5.949 19.208 -2.913 1.00 92.06 175 MET A C 1
ATOM 1373 O O . MET A 1 175 ? 4.895 18.690 -3.286 1.00 92.06 175 MET A O 1
ATOM 1377 N N . PRO A 1 176 ? 5.949 20.367 -2.230 1.00 91.06 176 PRO A N 1
ATOM 1378 C CA . PRO A 1 176 ? 4.732 21.116 -1.934 1.00 91.06 176 PRO A CA 1
ATOM 1379 C C . PRO A 1 176 ? 4.280 21.911 -3.169 1.00 91.06 176 PRO A C 1
ATOM 1381 O O . PRO A 1 176 ? 4.368 23.140 -3.203 1.00 91.06 176 PRO A O 1
ATOM 1384 N N . ILE A 1 177 ? 3.843 21.199 -4.210 1.00 85.94 177 ILE A N 1
ATOM 1385 C CA . ILE A 1 177 ? 3.231 21.806 -5.397 1.00 85.94 177 ILE A CA 1
ATOM 1386 C C . ILE A 1 177 ? 1.960 22.557 -4.982 1.00 85.94 177 ILE A C 1
ATOM 1388 O O . ILE A 1 177 ? 1.234 22.088 -4.110 1.00 85.94 177 ILE A O 1
ATOM 1392 N N . ARG A 1 178 ? 1.730 23.742 -5.550 1.00 72.44 178 ARG A N 1
ATOM 1393 C CA . ARG A 1 178 ? 0.566 24.588 -5.250 1.00 72.44 178 ARG A CA 1
ATOM 1394 C C . ARG A 1 178 ? -0.465 24.513 -6.359 1.00 72.44 178 ARG A C 1
ATOM 1396 O O . ARG A 1 178 ? -0.031 24.377 -7.525 1.00 72.44 178 ARG A O 1
#

Radius of gyration: 18.43 Å; Cα contacts (8 Å, |Δi|>4): 259; chains: 1; bounding box: 43×48×46 Å

InterPro domains:
  IPR002830 UbiD decarboxylyase family [PTHR30108] (67-177)
  IPR048304 3-octaprenyl-4-hydroxybenzoate carboxy-lyase-like, Rift-related domain [PF01977] (79-177)
  IPR049383 3-octaprenyl-4-hydroxybenzoate carboxy-lyase-like, N-terminal domain [PF20695] (12-71)

pLDDT: mean 79.46, std 15.24, range [27.61, 97.94]